Protein AF-0000000085047375 (afdb_homodimer)

Solvent-accessible surface area (backbone atoms only — not comparable to full-atom values): 14763 Å² total; per-residue (Å²): 126,84,72,74,78,62,70,45,76,42,79,66,61,86,76,53,34,66,52,54,22,49,24,37,63,49,34,70,60,94,61,69,46,85,41,49,70,58,40,38,45,45,63,71,39,40,71,38,37,36,37,30,21,56,79,94,37,66,40,28,41,31,33,24,42,52,40,61,59,49,43,30,41,46,78,40,79,39,39,20,56,94,57,52,97,67,56,54,67,59,50,44,52,51,52,50,49,65,70,42,37,52,38,22,23,40,32,38,71,50,56,86,89,45,62,74,52,45,55,77,72,66,31,38,80,40,82,45,32,32,31,35,76,50,79,92,126,84,72,75,78,65,70,46,74,42,77,65,60,87,75,53,34,66,51,54,22,50,24,37,63,48,35,70,59,96,64,69,46,87,42,47,68,60,39,39,45,46,61,70,39,40,70,38,39,34,36,30,20,56,78,93,37,67,40,28,41,32,34,24,42,51,40,60,57,49,43,28,41,46,77,42,78,40,39,20,55,95,57,51,96,67,56,53,69,60,50,44,53,50,52,49,49,64,71,43,37,52,37,22,22,41,31,37,71,50,56,86,90,45,61,75,52,45,55,76,73,66,31,40,81,42,82,45,31,32,30,35,77,50,78,94

Organism: Alkalihalophilus pseudofirmus (strain ATCC BAA-2126 / JCM 17055 / OF4) (NCBI:txid398511)

Foldseek 3Di:
DPPPQDKDKDKLDADALQLVLVQCVQQPDDDPSVCSVVSVVQRVQFPIWMFIDRVPHTFWIFTWHDPLAAEIEREDTTGGPVCPPVCPSLVNVVVVDVVSDDRYYYDYDDDPVCVPPVVVSPDDDDDPDDDDDDPD/DPPPQDKDKDKLDADALQLVLVQCVQQPDDDPSVCSVVSVVQRVQFPIWMFIDRVPHTFWIFTWHDPLAAEIEREDTTGGPVCPPVCPSLVNVVVVDVVSDDRYYYDYDDDPVCVVPVVVSPDDDDDPDDDDDDPD

Radius of gyration: 19.66 Å; Cα contacts (8 Å, |Δi|>4): 550; chains: 2; bounding box: 35×80×40 Å

Structure (mmCIF, N/CA/C/O backbone):
data_AF-0000000085047375-model_v1
#
loop_
_entity.id
_entity.type
_entity.pdbx_description
1 polymer 'GCN5-related N-acetyltransferase'
#
loop_
_atom_site.group_PDB
_atom_site.id
_atom_site.type_symbol
_atom_site.label_atom_id
_atom_site.label_alt_id
_atom_site.label_comp_id
_atom_site.label_asym_id
_atom_site.label_entity_id
_atom_site.label_seq_id
_atom_site.pdbx_PDB_ins_code
_atom_site.Cartn_x
_atom_site.Cartn_y
_atom_site.Cartn_z
_atom_site.occupancy
_atom_site.B_iso_or_equiv
_atom_site.auth_seq_id
_atom_site.auth_comp_id
_atom_site.auth_asym_id
_atom_site.auth_atom_id
_atom_site.pdbx_PDB_model_num
ATOM 1 N N . MET A 1 1 ? -9.062 -40.156 -15.75 1 40.78 1 MET A N 1
ATOM 2 C CA . MET A 1 1 ? -9.641 -39.5 -14.594 1 40.78 1 MET A CA 1
ATOM 3 C C . MET A 1 1 ? -8.992 -38.125 -14.375 1 40.78 1 MET A C 1
ATOM 5 O O . MET A 1 1 ? -7.781 -38.031 -14.164 1 40.78 1 MET A O 1
ATOM 9 N N . GLU A 1 2 ? -9.328 -37.062 -15.078 1 47.31 2 GLU A N 1
ATOM 10 C CA . GLU A 1 2 ? -8.656 -35.781 -15.062 1 47.31 2 GLU A CA 1
ATOM 11 C C . GLU A 1 2 ? -8.422 -35.281 -13.633 1 47.31 2 GLU A C 1
ATOM 13 O O . GLU A 1 2 ? -9.359 -35.156 -12.852 1 47.31 2 GLU A O 1
ATOM 18 N N . THR A 1 3 ? -7.414 -35.781 -12.938 1 49.25 3 THR A N 1
ATOM 19 C CA . THR A 1 3 ? -7.137 -35.562 -11.523 1 49.25 3 THR A CA 1
ATOM 20 C C . THR A 1 3 ? -7.371 -34.094 -11.148 1 49.25 3 THR A C 1
ATOM 22 O O . THR A 1 3 ? -6.766 -33.188 -11.742 1 49.25 3 THR A O 1
ATOM 25 N N . ILE A 1 4 ? -8.586 -33.75 -10.805 1 56.44 4 ILE A N 1
ATOM 26 C CA . ILE A 1 4 ? -8.922 -32.406 -10.336 1 56.44 4 ILE A CA 1
ATOM 27 C C . ILE A 1 4 ? -7.844 -31.906 -9.375 1 56.44 4 ILE A C 1
ATOM 29 O O . ILE A 1 4 ? -7.578 -32.531 -8.352 1 56.44 4 ILE A O 1
ATOM 33 N N . THR A 1 5 ? -6.801 -31.344 -9.906 1 69.56 5 THR A N 1
ATOM 34 C CA . THR A 1 5 ? -5.699 -30.875 -9.078 1 69.56 5 THR A CA 1
ATOM 35 C C . THR A 1 5 ? -6.219 -30.047 -7.898 1 69.56 5 THR A C 1
ATOM 37 O O . THR A 1 5 ? -7.098 -29.203 -8.062 1 69.56 5 THR A O 1
ATOM 40 N N . GLN A 1 6 ? -6.219 -30.688 -6.766 1 88.81 6 GLN A N 1
ATOM 41 C CA . GLN A 1 6 ? -6.66 -30.047 -5.531 1 88.81 6 GLN A CA 1
ATOM 42 C C . GLN A 1 6 ? -5.699 -28.938 -5.109 1 88.81 6 GLN A C 1
ATOM 44 O O . GLN A 1 6 ? -4.531 -29.203 -4.812 1 88.81 6 GLN A O 1
ATOM 49 N N . ILE A 1 7 ? -6.012 -27.766 -5.309 1 97.31 7 ILE A N 1
ATOM 50 C CA . ILE A 1 7 ? -5.207 -26.625 -4.891 1 97.31 7 ILE A CA 1
ATOM 51 C C . ILE A 1 7 ? -5.438 -26.344 -3.408 1 97.31 7 ILE A C 1
ATOM 53 O O . ILE A 1 7 ? -6.582 -26.312 -2.949 1 97.31 7 ILE A O 1
ATOM 57 N N . THR A 1 8 ? -4.375 -26.297 -2.641 1 98.25 8 THR A N 1
ATOM 58 C CA . THR A 1 8 ? -4.441 -25.891 -1.242 1 98.25 8 THR A CA 1
ATOM 59 C C . THR A 1 8 ? -3.895 -24.469 -1.065 1 98.25 8 THR A C 1
ATOM 61 O O . THR A 1 8 ? -2.928 -24.094 -1.728 1 98.25 8 THR A O 1
ATOM 64 N N . TYR A 1 9 ? -4.469 -23.75 -0.183 1 98.69 9 TYR A N 1
ATOM 65 C CA . TYR A 1 9 ? -4.047 -22.375 0.073 1 98.69 9 TYR A CA 1
ATOM 66 C C . TYR A 1 9 ? -3.426 -22.25 1.458 1 98.69 9 TYR A C 1
ATOM 68 O O . TYR A 1 9 ? -3.887 -22.875 2.414 1 98.69 9 TYR A O 1
ATOM 76 N N . LYS A 1 10 ? -2.385 -21.5 1.569 1 98.75 10 LYS A N 1
ATOM 77 C CA . LYS A 1 10 ? -1.729 -21.234 2.848 1 98.75 10 LYS A CA 1
ATOM 78 C C . LYS A 1 10 ? -1.629 -19.734 3.111 1 98.75 10 LYS A C 1
ATOM 80 O O . LYS A 1 10 ? -1.268 -18.953 2.221 1 98.75 10 LYS A O 1
ATOM 85 N N . VAL A 1 11 ? -1.947 -19.328 4.363 1 98.62 11 VAL A N 1
ATOM 86 C CA . VAL A 1 11 ? -1.939 -17.922 4.77 1 98.62 11 VAL A CA 1
ATOM 87 C C . VAL A 1 11 ? -0.714 -17.641 5.637 1 98.62 11 VAL A C 1
ATOM 89 O O . VAL A 1 11 ? -0.581 -18.203 6.73 1 98.62 11 VAL A O 1
ATOM 92 N N . ASN A 1 12 ? 0.156 -16.812 5.113 1 98.44 12 ASN A N 1
ATOM 93 C CA . ASN A 1 12 ? 1.326 -16.297 5.816 1 98.44 12 ASN A CA 1
ATOM 94 C C . ASN A 1 12 ? 2.289 -17.422 6.195 1 98.44 12 ASN A C 1
ATOM 96 O O . ASN A 1 12 ? 2.893 -17.391 7.27 1 98.44 12 ASN A O 1
ATOM 100 N N . GLU A 1 13 ? 2.295 -18.438 5.41 1 97.44 13 GLU A N 1
ATOM 101 C CA . GLU A 1 13 ? 3.389 -19.406 5.457 1 97.44 13 GLU A CA 1
ATOM 102 C C . GLU A 1 13 ? 4.516 -19 4.504 1 97.44 13 GLU A C 1
ATOM 104 O O . GLU A 1 13 ? 4.277 -18.766 3.318 1 97.44 13 GLU A O 1
ATOM 109 N N . THR A 1 14 ? 5.66 -18.922 5.074 1 97.25 14 THR A N 1
ATOM 110 C CA . THR A 1 14 ? 6.789 -18.438 4.285 1 97.25 14 THR A CA 1
ATOM 111 C C . THR A 1 14 ? 7.129 -19.422 3.172 1 97.25 14 THR A C 1
ATOM 113 O O . THR A 1 14 ? 6.816 -20.609 3.268 1 97.25 14 THR A O 1
ATOM 116 N N . IL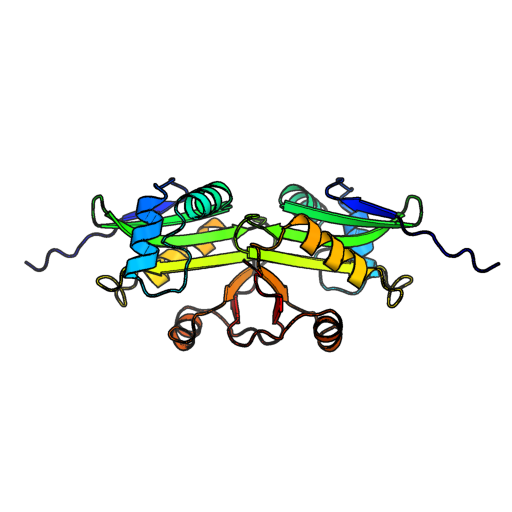E A 1 15 ? 7.641 -18.906 2.111 1 98.69 15 ILE A N 1
ATOM 117 C CA . ILE A 1 15 ? 8.18 -19.688 1.008 1 98.69 15 ILE A CA 1
ATOM 118 C C . ILE A 1 15 ? 9.609 -19.25 0.7 1 98.69 15 ILE A C 1
ATOM 120 O O . ILE A 1 15 ? 10.07 -18.234 1.222 1 98.69 15 ILE A O 1
ATOM 124 N N . LYS A 1 16 ? 10.25 -20.062 -0.113 1 98.62 16 LYS A N 1
ATOM 125 C CA . LYS A 1 16 ? 11.594 -19.688 -0.55 1 98.62 16 LYS A CA 1
ATOM 126 C C . LYS A 1 16 ? 11.547 -18.656 -1.664 1 98.62 16 LYS A C 1
ATOM 128 O O . LYS A 1 16 ? 10.609 -18.641 -2.469 1 98.62 16 LYS A O 1
ATOM 133 N N . ALA A 1 17 ? 12.594 -17.828 -1.656 1 98.88 17 ALA A N 1
ATOM 134 C CA . ALA A 1 17 ? 12.711 -16.859 -2.73 1 98.88 17 ALA A CA 1
ATOM 135 C C . ALA A 1 17 ? 12.625 -17.516 -4.098 1 98.88 17 ALA A C 1
ATOM 137 O O . ALA A 1 17 ? 12.039 -16.969 -5.031 1 98.88 17 ALA A O 1
ATOM 138 N N . GLU A 1 18 ? 13.156 -18.672 -4.211 1 98.88 18 GLU A N 1
ATOM 139 C CA . GLU A 1 18 ? 13.141 -19.406 -5.473 1 98.88 18 GLU A CA 1
ATOM 140 C C . GLU A 1 18 ? 11.719 -19.781 -5.883 1 98.88 18 GLU A C 1
ATOM 142 O O . GLU A 1 18 ? 11.398 -19.812 -7.074 1 98.88 18 GLU A O 1
ATOM 147 N N . GLU A 1 19 ? 10.93 -20.141 -4.945 1 98.88 19 GLU A N 1
ATOM 148 C CA . GLU A 1 19 ? 9.531 -20.469 -5.227 1 98.88 19 GLU A CA 1
ATOM 149 C C . GLU A 1 19 ? 8.773 -19.25 -5.734 1 98.88 19 GLU A C 1
ATOM 151 O O . GLU A 1 19 ? 8.023 -19.344 -6.711 1 98.88 19 GLU A O 1
ATOM 156 N N . LEU A 1 20 ? 8.969 -18.141 -5.039 1 98.88 20 LEU A N 1
ATOM 157 C CA . LEU A 1 20 ? 8.367 -16.906 -5.508 1 98.88 20 LEU A CA 1
ATOM 158 C C . LEU A 1 20 ? 8.867 -16.547 -6.906 1 98.88 20 LEU A C 1
ATOM 160 O O . LEU A 1 20 ? 8.07 -16.188 -7.777 1 98.88 20 LEU A O 1
ATOM 164 N N . SER A 1 21 ? 10.148 -16.688 -7.117 1 98.88 21 SER A N 1
ATOM 165 C CA . SER A 1 21 ? 10.766 -16.438 -8.414 1 98.88 21 SER A CA 1
ATOM 166 C C . SER A 1 21 ? 10.102 -17.25 -9.516 1 98.88 21 SER A C 1
ATOM 168 O O . SER A 1 21 ? 9.766 -16.719 -10.578 1 98.88 21 SER A O 1
ATOM 170 N N . ASN A 1 22 ? 9.914 -18.453 -9.258 1 98.81 22 ASN A N 1
ATOM 171 C CA . ASN A 1 22 ? 9.32 -19.359 -10.25 1 98.81 22 ASN A CA 1
ATOM 172 C C . ASN A 1 22 ? 7.895 -18.938 -10.594 1 98.81 22 ASN A C 1
ATOM 174 O O . ASN A 1 22 ? 7.5 -18.953 -11.758 1 98.81 22 ASN A O 1
ATOM 178 N N . VAL A 1 23 ? 7.102 -18.594 -9.594 1 98.75 23 VAL A N 1
ATOM 179 C CA . VAL A 1 23 ? 5.734 -18.156 -9.844 1 98.75 23 VAL A CA 1
ATOM 180 C C . VAL A 1 23 ? 5.75 -16.891 -10.703 1 98.75 23 VAL A C 1
ATOM 182 O O . VAL A 1 23 ? 4.996 -16.781 -11.672 1 98.75 23 VAL A O 1
ATOM 185 N N . PHE A 1 24 ? 6.613 -15.93 -10.312 1 98.44 24 PHE A N 1
ATOM 186 C CA . PHE A 1 24 ? 6.715 -14.703 -11.094 1 98.44 24 PHE A CA 1
ATOM 187 C C . PHE A 1 24 ? 7.109 -15.008 -12.531 1 98.44 24 PHE A C 1
ATOM 189 O O . PHE A 1 24 ? 6.465 -14.539 -13.477 1 98.44 24 PHE A O 1
ATOM 196 N N . LYS A 1 25 ? 8.055 -15.82 -12.727 1 98.19 25 LYS A N 1
ATOM 197 C CA . LYS A 1 25 ? 8.586 -16.172 -14.039 1 98.19 25 LYS A CA 1
ATOM 198 C C . LYS A 1 25 ? 7.516 -16.828 -14.898 1 98.19 25 LYS A C 1
ATOM 200 O O . LYS A 1 25 ? 7.387 -16.531 -16.094 1 98.19 25 LYS A O 1
ATOM 205 N N . THR A 1 26 ? 6.77 -17.688 -14.359 1 98.06 26 THR A N 1
ATOM 206 C CA . THR A 1 26 ? 5.848 -18.516 -15.125 1 98.06 26 THR A CA 1
ATOM 207 C C . THR A 1 26 ? 4.484 -17.828 -15.25 1 98.06 26 THR A C 1
ATOM 209 O O . THR A 1 26 ? 3.648 -18.25 -16.062 1 98.06 26 THR A O 1
ATOM 212 N N . SER A 1 27 ? 4.156 -16.797 -14.5 1 96.81 27 SER A N 1
ATOM 213 C CA . SER A 1 27 ? 2.857 -16.125 -14.5 1 96.81 27 SER A CA 1
ATOM 214 C C . SER A 1 27 ? 2.748 -15.133 -15.656 1 96.81 27 SER A C 1
ATOM 216 O O . SER A 1 27 ? 1.645 -14.805 -16.094 1 96.81 27 SER A O 1
ATOM 218 N N . GLY A 1 28 ? 3.924 -14.531 -15.992 1 92.12 28 GLY A N 1
ATOM 219 C CA . GLY A 1 28 ? 3.939 -13.555 -17.062 1 92.12 28 GLY A CA 1
ATOM 220 C C . GLY A 1 28 ? 3.943 -12.117 -16.562 1 92.12 28 GLY A C 1
ATOM 221 O O . GLY A 1 28 ? 3.992 -11.18 -17.359 1 92.12 28 GLY A O 1
ATOM 222 N N . ILE A 1 29 ? 3.92 -11.883 -15.281 1 93.31 29 ILE A N 1
ATOM 223 C CA . ILE A 1 29 ? 3.965 -10.516 -14.781 1 93.31 29 ILE A CA 1
ATOM 224 C C . ILE A 1 29 ? 5.41 -10.023 -14.75 1 93.31 29 ILE A C 1
ATOM 226 O O . ILE A 1 29 ? 6.344 -10.828 -14.695 1 93.31 29 ILE A O 1
ATOM 230 N N . LYS A 1 30 ? 5.559 -8.703 -14.867 1 93.5 30 LYS A N 1
ATOM 231 C CA . LYS A 1 30 ? 6.891 -8.117 -14.758 1 93.5 30 LYS A CA 1
ATOM 232 C C . LYS A 1 30 ? 7.312 -7.973 -13.305 1 93.5 30 LYS A C 1
ATOM 234 O O . LYS A 1 30 ? 6.797 -7.117 -12.578 1 93.5 30 LYS A O 1
ATOM 239 N N . ARG A 1 31 ? 8.25 -8.789 -12.883 1 96.94 31 ARG A N 1
ATOM 240 C CA . ARG A 1 31 ? 8.836 -8.789 -11.547 1 96.94 31 ARG A CA 1
ATOM 241 C C . ARG A 1 31 ? 10.312 -9.141 -11.602 1 96.94 31 ARG A C 1
ATOM 243 O O . ARG A 1 31 ? 10.797 -9.664 -12.602 1 96.94 31 ARG A O 1
ATOM 250 N N . PRO A 1 32 ? 11.008 -8.734 -10.602 1 97.38 32 PRO A N 1
ATOM 251 C CA . PRO A 1 32 ? 12.445 -9.039 -10.602 1 97.38 32 PRO A CA 1
ATOM 252 C C . PRO A 1 32 ? 12.742 -1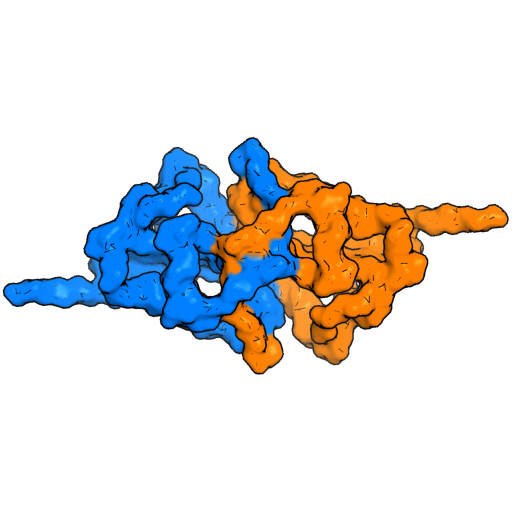0.484 -10.211 1 97.38 32 PRO A C 1
ATOM 254 O O . PRO A 1 32 ? 13.445 -10.734 -9.227 1 97.38 32 PRO A O 1
ATOM 257 N N . PHE A 1 33 ? 12.258 -11.43 -11.055 1 97.94 33 PHE A N 1
ATOM 258 C CA . PHE A 1 33 ? 12.32 -12.844 -10.68 1 97.94 33 PHE A CA 1
ATOM 259 C C . PHE A 1 33 ? 13.75 -13.352 -10.727 1 97.94 33 PHE A C 1
ATOM 261 O O . PHE A 1 33 ? 14.055 -14.406 -10.164 1 97.94 33 PHE A O 1
ATOM 268 N N . ASN A 1 34 ? 14.719 -12.609 -11.289 1 98.06 34 ASN A N 1
ATOM 269 C CA . ASN A 1 34 ? 16.109 -13.023 -11.328 1 98.06 34 ASN A CA 1
ATOM 270 C C . ASN A 1 34 ? 16.891 -12.516 -10.109 1 98.06 34 ASN A C 1
ATOM 272 O O . ASN A 1 34 ? 18.031 -12.922 -9.883 1 98.06 34 ASN A O 1
ATOM 276 N N . ASP A 1 35 ? 16.391 -11.609 -9.352 1 98.5 35 ASP A N 1
ATOM 277 C CA . ASP A 1 35 ? 17.031 -11.031 -8.172 1 98.5 35 ASP A CA 1
ATOM 278 C C . ASP A 1 35 ? 16.531 -11.703 -6.891 1 98.5 35 ASP A C 1
ATOM 280 O O . ASP A 1 35 ? 15.703 -11.141 -6.172 1 98.5 35 ASP A O 1
ATOM 284 N N . LEU A 1 36 ? 17.109 -12.859 -6.578 1 98.75 36 LEU A N 1
ATOM 285 C CA . LEU A 1 36 ? 16.625 -13.688 -5.473 1 98.75 36 LEU A CA 1
ATOM 286 C C . LEU A 1 36 ? 16.781 -12.953 -4.145 1 98.75 36 LEU A C 1
ATOM 288 O O . LEU A 1 36 ? 15.969 -13.125 -3.238 1 98.75 36 LEU A O 1
ATOM 292 N N . GLU A 1 37 ? 17.812 -12.18 -4.012 1 98.69 37 GLU A N 1
ATOM 293 C CA . GLU A 1 37 ? 18 -11.406 -2.787 1 98.69 37 GLU A CA 1
ATOM 294 C C . GLU A 1 37 ? 16.844 -10.43 -2.572 1 98.69 37 GLU A C 1
ATOM 296 O O . GLU A 1 37 ? 16.328 -10.305 -1.46 1 98.69 37 GLU A O 1
ATOM 301 N N . ARG A 1 38 ? 16.484 -9.727 -3.621 1 98.5 38 ARG A N 1
ATOM 302 C CA . ARG A 1 38 ? 15.375 -8.789 -3.541 1 98.5 38 ARG A CA 1
ATOM 303 C C . ARG A 1 38 ? 14.062 -9.516 -3.252 1 98.5 38 ARG A C 1
ATOM 305 O O . ARG A 1 38 ? 13.258 -9.047 -2.443 1 98.5 38 ARG A O 1
ATOM 312 N N . LEU A 1 39 ? 13.883 -10.68 -3.91 1 98.81 39 LEU A N 1
ATOM 313 C CA . LEU A 1 39 ? 12.68 -11.469 -3.674 1 98.81 39 LEU A CA 1
ATOM 314 C C . LEU A 1 39 ? 12.609 -11.93 -2.223 1 98.81 39 LEU A C 1
ATOM 316 O O . LEU A 1 39 ? 11.531 -11.969 -1.631 1 98.81 39 LEU A O 1
ATOM 320 N N . GLN A 1 40 ? 13.703 -12.289 -1.674 1 98.81 40 GLN A N 1
ATOM 321 C CA . GLN A 1 40 ? 13.742 -12.68 -0.269 1 98.81 40 GLN A CA 1
ATOM 322 C C . GLN A 1 40 ? 13.305 -11.531 0.634 1 98.81 40 GLN A C 1
ATOM 324 O O . GLN A 1 40 ? 12.523 -11.727 1.567 1 98.81 40 GLN A O 1
ATOM 329 N N . ARG A 1 41 ? 13.789 -10.305 0.375 1 98.69 41 ARG A N 1
ATOM 330 C CA . ARG A 1 41 ? 13.375 -9.133 1.135 1 98.69 41 ARG A CA 1
ATOM 331 C C . ARG A 1 41 ? 11.891 -8.859 0.959 1 98.69 41 ARG A C 1
ATOM 333 O O . ARG A 1 41 ? 11.211 -8.453 1.905 1 98.69 41 ARG A O 1
ATOM 340 N N . MET A 1 42 ? 11.422 -9.078 -0.283 1 98.69 42 MET A N 1
ATOM 341 C CA . MET A 1 42 ? 9.992 -8.898 -0.537 1 98.69 42 MET A CA 1
ATOM 342 C C . MET A 1 42 ? 9.164 -9.828 0.338 1 98.69 42 MET A C 1
ATOM 344 O O . MET A 1 42 ? 8.156 -9.414 0.909 1 98.69 42 MET A O 1
ATOM 348 N N . ILE A 1 43 ? 9.594 -11.078 0.394 1 98.81 43 ILE A N 1
ATOM 349 C CA . ILE A 1 43 ? 8.898 -12.062 1.221 1 98.81 43 ILE A CA 1
ATOM 350 C C . ILE A 1 43 ? 8.938 -11.625 2.684 1 98.81 43 ILE A C 1
ATOM 352 O O . ILE A 1 43 ? 7.91 -11.609 3.363 1 98.81 43 ILE A O 1
ATOM 356 N N . GLU A 1 44 ? 10.062 -11.203 3.172 1 98.44 44 GLU A N 1
ATOM 357 C CA . GLU A 1 44 ? 10.297 -10.898 4.578 1 98.44 44 GLU A CA 1
ATOM 358 C C . GLU A 1 44 ? 9.57 -9.625 5 1 98.44 44 GLU A C 1
ATOM 360 O O . GLU A 1 44 ? 9.203 -9.469 6.168 1 98.44 44 GLU A O 1
ATOM 365 N N . ASN A 1 45 ? 9.359 -8.719 4.098 1 98.06 45 ASN A N 1
ATOM 366 C CA . ASN A 1 45 ? 8.781 -7.418 4.43 1 98.06 45 ASN A CA 1
ATOM 367 C C . ASN A 1 45 ? 7.32 -7.324 3.992 1 98.06 45 ASN A C 1
ATOM 369 O O . ASN A 1 45 ? 6.766 -6.227 3.896 1 98.06 45 ASN A O 1
ATOM 373 N N . SER A 1 46 ? 6.738 -8.461 3.678 1 97.75 46 SER A N 1
ATOM 374 C CA . SER A 1 46 ? 5.309 -8.516 3.393 1 97.75 46 SER A CA 1
ATOM 375 C C . SER A 1 46 ? 4.496 -8.672 4.672 1 97.75 46 SER A C 1
ATOM 377 O O . SER A 1 46 ? 4.926 -9.344 5.609 1 97.75 46 SER A O 1
ATOM 379 N N . ASN A 1 47 ? 3.338 -7.977 4.719 1 98.31 47 ASN A N 1
ATOM 380 C CA . ASN A 1 47 ? 2.402 -8.195 5.816 1 98.31 47 ASN A CA 1
ATOM 381 C C . ASN A 1 47 ? 1.509 -9.406 5.555 1 98.31 47 ASN A C 1
ATOM 383 O O . ASN A 1 47 ? 1.092 -10.086 6.492 1 98.31 47 ASN A O 1
ATOM 387 N N . VAL A 1 48 ? 1.178 -9.609 4.332 1 98.75 48 VAL A N 1
ATOM 388 C CA . VAL A 1 48 ? 0.292 -10.688 3.904 1 98.75 48 VAL A CA 1
ATOM 389 C C . VAL A 1 48 ? 0.935 -11.461 2.754 1 98.75 48 VAL A C 1
ATOM 391 O O . VAL A 1 48 ? 1.37 -10.867 1.766 1 98.75 48 VAL A O 1
ATOM 394 N N . LEU A 1 49 ? 1.083 -12.719 2.904 1 98.88 49 LEU A N 1
ATOM 395 C CA . LEU A 1 49 ? 1.512 -13.648 1.866 1 98.88 49 LEU A CA 1
ATOM 396 C C . LEU A 1 49 ? 0.601 -14.875 1.821 1 98.88 49 LEU A C 1
ATOM 398 O O . LEU A 1 49 ? 0.65 -15.727 2.715 1 98.88 49 LEU A O 1
ATOM 402 N N . ILE A 1 50 ? -0.208 -14.891 0.81 1 98.94 50 ILE A N 1
ATOM 403 C CA . ILE A 1 50 ? -1.086 -16.031 0.604 1 98.94 50 ILE A CA 1
ATOM 404 C C . ILE A 1 50 ? -0.649 -16.812 -0.642 1 98.94 50 ILE A C 1
ATOM 406 O O . ILE A 1 50 ? -0.404 -16.203 -1.692 1 98.94 50 ILE A O 1
ATOM 410 N N . THR A 1 51 ? -0.507 -18.109 -0.468 1 98.94 51 THR A N 1
ATOM 411 C CA . THR A 1 51 ? 0.022 -18.922 -1.555 1 98.94 51 THR A CA 1
ATOM 412 C C . THR A 1 51 ? -0.94 -20.062 -1.896 1 98.94 51 THR A C 1
ATOM 414 O O . THR A 1 51 ? -1.671 -20.547 -1.029 1 98.94 51 THR A O 1
ATOM 417 N N . ALA A 1 52 ? -1.043 -20.391 -3.127 1 98.88 52 ALA A N 1
ATOM 418 C CA . ALA A 1 52 ? -1.755 -21.547 -3.654 1 98.88 52 ALA A CA 1
ATOM 419 C C . ALA A 1 52 ? -0.783 -22.656 -4.027 1 98.88 52 ALA A C 1
ATOM 421 O O . ALA A 1 52 ? 0.223 -22.422 -4.695 1 98.88 52 ALA A O 1
ATOM 422 N N . TRP A 1 53 ? -1.093 -23.859 -3.643 1 98.69 53 TRP A N 1
ATOM 423 C CA . TRP A 1 53 ? -0.183 -25 -3.797 1 98.69 53 TRP A CA 1
ATOM 424 C C . TRP A 1 53 ? -0.858 -26.141 -4.547 1 98.69 53 TRP A C 1
ATOM 426 O O . TRP A 1 53 ? -1.981 -26.531 -4.215 1 98.69 53 TRP A O 1
ATOM 436 N N . ASP A 1 54 ? -0.279 -26.609 -5.605 1 97.94 54 ASP A N 1
ATOM 437 C CA . ASP A 1 54 ? -0.546 -27.938 -6.168 1 97.94 54 ASP A CA 1
ATOM 438 C C . ASP A 1 54 ? 0.447 -28.969 -5.637 1 97.94 54 ASP A C 1
ATOM 440 O O . ASP A 1 54 ? 1.572 -29.062 -6.133 1 97.94 54 ASP A O 1
ATOM 444 N N . ASN A 1 55 ? -0.024 -29.688 -4.598 1 94.81 55 ASN A N 1
ATOM 445 C CA . ASN A 1 55 ? 0.878 -30.562 -3.859 1 94.81 55 ASN A CA 1
ATOM 446 C C . ASN A 1 55 ? 2.057 -29.797 -3.273 1 94.81 55 ASN A C 1
ATOM 448 O O . ASN A 1 55 ? 1.868 -28.906 -2.439 1 94.81 55 ASN A O 1
ATOM 452 N N . ASP A 1 56 ? 3.283 -30 -3.725 1 95.56 56 ASP A N 1
ATOM 453 C CA . ASP A 1 56 ? 4.449 -29.375 -3.1 1 95.56 56 ASP A CA 1
ATOM 454 C C . ASP A 1 56 ? 4.961 -28.203 -3.93 1 95.56 56 ASP A C 1
ATOM 456 O O . ASP A 1 56 ? 6.035 -27.672 -3.656 1 95.56 56 ASP A O 1
ATOM 460 N N . GLN A 1 57 ? 4.113 -27.828 -4.863 1 97.31 57 GLN A N 1
ATOM 461 C CA . GLN A 1 57 ? 4.539 -26.734 -5.738 1 97.31 57 GLN A CA 1
ATOM 462 C C . GLN A 1 57 ? 3.691 -25.484 -5.516 1 97.31 57 GLN A C 1
ATOM 464 O O . GLN A 1 57 ? 2.461 -25.562 -5.516 1 97.31 57 GLN A O 1
ATOM 469 N N . VAL A 1 58 ? 4.371 -24.375 -5.281 1 98.75 58 VAL A N 1
ATOM 470 C CA . VAL A 1 58 ? 3.65 -23.109 -5.258 1 98.75 58 VAL A CA 1
ATOM 471 C C . VAL A 1 58 ? 3.24 -22.719 -6.676 1 98.75 58 VAL A C 1
ATOM 473 O O . VAL A 1 58 ? 4.09 -22.594 -7.562 1 98.75 58 VAL A O 1
ATOM 476 N N . VAL A 1 59 ? 1.914 -22.516 -6.914 1 98.62 59 VAL A N 1
ATOM 477 C CA . VAL A 1 59 ? 1.46 -22.234 -8.273 1 98.62 59 VAL A CA 1
ATOM 478 C C . VAL A 1 59 ? 0.796 -20.859 -8.32 1 98.62 59 VAL A C 1
ATOM 480 O O . VAL A 1 59 ? 0.452 -20.359 -9.391 1 98.62 59 VAL A O 1
ATOM 483 N N . GLY A 1 60 ? 0.545 -20.203 -7.176 1 98.75 60 GLY A N 1
ATOM 484 C CA . GLY A 1 60 ? -0.043 -18.875 -7.094 1 98.75 60 GLY A CA 1
ATOM 485 C C . GLY A 1 60 ? 0.358 -18.125 -5.84 1 98.75 60 GLY A C 1
ATOM 486 O O . GLY A 1 60 ? 0.685 -18.734 -4.82 1 98.75 60 GLY A O 1
ATOM 487 N N . VAL A 1 61 ? 0.338 -16.844 -5.977 1 98.88 61 VAL A N 1
ATOM 488 C CA . VAL A 1 61 ? 0.717 -16.016 -4.836 1 98.88 61 VAL A CA 1
ATOM 489 C C . VAL A 1 61 ? -0.086 -14.719 -4.844 1 98.88 61 VAL A C 1
ATOM 491 O O . VAL A 1 61 ? -0.329 -14.141 -5.906 1 98.88 61 VAL A O 1
ATOM 494 N N . ALA A 1 62 ? -0.557 -14.32 -3.738 1 98.88 62 ALA A N 1
ATOM 495 C CA . ALA A 1 62 ? -0.973 -12.953 -3.426 1 98.88 62 ALA A CA 1
ATOM 496 C C . ALA A 1 62 ? -0.134 -12.367 -2.291 1 98.88 62 ALA A C 1
ATOM 498 O O . ALA A 1 62 ? -0.136 -12.898 -1.177 1 98.88 62 ALA A O 1
ATOM 499 N N . ARG A 1 63 ? 0.611 -11.367 -2.613 1 98.88 63 ARG A N 1
ATOM 500 C CA . ARG A 1 63 ? 1.451 -10.688 -1.634 1 98.88 63 ARG A CA 1
ATOM 501 C C . ARG A 1 63 ? 1.002 -9.242 -1.437 1 98.88 63 ARG A C 1
ATOM 503 O O . ARG A 1 63 ? 0.727 -8.539 -2.408 1 98.88 63 ARG A O 1
ATOM 510 N N . ALA A 1 64 ? 0.888 -8.797 -0.147 1 98.88 64 ALA A N 1
ATOM 511 C CA . ALA A 1 64 ? 0.385 -7.449 0.106 1 98.88 64 ALA A CA 1
ATOM 512 C C . ALA A 1 64 ? 1.093 -6.816 1.3 1 98.88 64 ALA A C 1
ATOM 514 O O . ALA A 1 64 ? 1.694 -7.516 2.117 1 98.88 64 ALA A O 1
ATOM 515 N N . ILE A 1 65 ? 1.127 -5.516 1.304 1 98.88 65 ILE A N 1
ATOM 516 C CA . ILE A 1 65 ? 1.487 -4.715 2.469 1 98.88 65 ILE A CA 1
ATOM 517 C C . ILE A 1 65 ? 0.251 -3.994 3.002 1 98.88 65 ILE A C 1
ATOM 519 O O . ILE A 1 65 ? -0.599 -3.549 2.227 1 98.88 65 ILE A O 1
ATOM 523 N N . THR A 1 66 ? 0.071 -3.988 4.316 1 98.88 66 THR A N 1
ATOM 524 C CA . THR A 1 66 ? -1.143 -3.453 4.922 1 98.88 66 THR A CA 1
ATOM 525 C C . THR A 1 66 ? -0.858 -2.916 6.32 1 98.88 66 THR A C 1
ATOM 527 O O . THR A 1 66 ? 0.129 -3.303 6.949 1 98.88 66 THR A O 1
ATOM 530 N N . ASP A 1 67 ? -1.662 -1.94 6.727 1 98.75 67 ASP A N 1
ATOM 531 C CA . ASP A 1 67 ? -1.647 -1.497 8.117 1 98.75 67 ASP A CA 1
ATOM 532 C C . ASP A 1 67 ? -2.732 -2.199 8.93 1 98.75 67 ASP A C 1
ATOM 534 O O . ASP A 1 67 ? -2.904 -1.922 10.117 1 98.75 67 ASP A O 1
ATOM 538 N N . TYR A 1 68 ? -3.523 -3.062 8.328 1 98.5 68 TYR A N 1
ATOM 539 C CA . TYR A 1 68 ? -4.57 -3.908 8.891 1 98.5 68 TYR A CA 1
ATOM 540 C C . TYR A 1 68 ? -5.723 -3.066 9.422 1 98.5 68 TYR A C 1
ATOM 542 O O . TYR A 1 68 ? -6.664 -3.596 10.023 1 98.5 68 TYR A O 1
ATOM 550 N N . CYS A 1 69 ? -5.715 -1.784 9.227 1 98.44 69 CYS A N 1
ATOM 551 C CA . CYS A 1 69 ? -6.758 -0.996 9.875 1 98.44 69 CYS A CA 1
ATOM 552 C C . CYS A 1 69 ? -7.254 0.111 8.945 1 98.44 69 CYS A C 1
ATOM 554 O O . CYS A 1 69 ? -8.195 0.827 9.281 1 98.44 69 CYS A O 1
ATOM 556 N N . TYR A 1 70 ? -6.664 0.23 7.805 1 98.44 70 TYR A N 1
ATOM 557 C CA . TYR A 1 70 ? -7.109 1.316 6.941 1 98.44 70 TYR A CA 1
ATOM 558 C C . TYR A 1 70 ? -6.914 0.96 5.473 1 98.44 70 TYR A C 1
ATOM 560 O O . TYR A 1 70 ? -7.844 1.079 4.668 1 98.44 70 TYR A O 1
ATOM 568 N N . CYS A 1 71 ? -5.73 0.527 5.074 1 98.62 71 CYS A N 1
ATOM 569 C CA . CYS A 1 71 ? -5.469 0.275 3.662 1 98.62 71 CYS A CA 1
ATOM 570 C C . CYS A 1 71 ? -4.566 -0.94 3.484 1 98.62 71 CYS A C 1
ATOM 572 O O . CYS A 1 71 ? -3.838 -1.318 4.402 1 98.62 71 CYS A O 1
ATOM 574 N N . CYS A 1 72 ? -4.645 -1.562 2.375 1 98.88 72 CYS A N 1
ATOM 575 C CA . CYS A 1 72 ? -3.836 -2.686 1.918 1 98.88 72 CYS A CA 1
ATOM 576 C C . CYS A 1 72 ? -3.496 -2.547 0.439 1 98.88 72 CYS A C 1
ATOM 578 O O . CYS A 1 72 ? -4.371 -2.268 -0.38 1 98.88 72 CYS A O 1
ATOM 580 N N . TYR A 1 73 ? -2.26 -2.59 0.141 1 98.94 73 TYR A N 1
ATOM 581 C CA . TYR A 1 73 ? -1.816 -2.621 -1.249 1 98.94 73 TYR A CA 1
ATOM 582 C C . TYR A 1 73 ? -1.433 -4.035 -1.667 1 98.94 73 TYR A C 1
ATOM 584 O O . TYR A 1 73 ? -0.469 -4.605 -1.146 1 98.94 73 TYR A O 1
ATOM 592 N N . LEU A 1 74 ? -2.238 -4.586 -2.537 1 98.88 74 LEU A N 1
ATOM 593 C CA . LEU A 1 74 ? -1.93 -5.883 -3.129 1 98.88 74 LEU A CA 1
ATOM 594 C C . LEU A 1 74 ? -0.836 -5.754 -4.184 1 98.88 74 LEU A C 1
ATOM 596 O O . LEU A 1 74 ? -1.127 -5.539 -5.363 1 98.88 74 LEU A O 1
ATOM 600 N N . SER A 1 75 ? 0.372 -5.973 -3.797 1 98.31 75 SER A N 1
ATOM 601 C CA . SER A 1 75 ? 1.551 -5.68 -4.605 1 98.31 75 SER A CA 1
ATOM 602 C C . SER A 1 75 ? 1.749 -6.727 -5.695 1 98.31 75 SER A C 1
ATOM 604 O O . SER A 1 75 ? 2.312 -6.43 -6.754 1 98.31 75 SER A O 1
ATOM 606 N N . ASP A 1 76 ? 1.368 -7.926 -5.418 1 98.06 76 ASP A N 1
ATOM 607 C CA . ASP A 1 76 ? 1.541 -9.023 -6.367 1 98.06 76 ASP A CA 1
ATOM 608 C C . ASP A 1 76 ? 0.319 -9.938 -6.383 1 98.06 76 ASP A C 1
ATOM 610 O O . ASP A 1 76 ? -0.155 -10.359 -5.324 1 98.06 76 ASP A O 1
ATOM 614 N N . LEU A 1 77 ? -0.154 -10.203 -7.496 1 98.38 77 LEU A N 1
ATOM 615 C CA . LEU A 1 77 ? -1.068 -11.305 -7.789 1 98.38 77 LEU A CA 1
ATOM 616 C C . LEU A 1 77 ? -0.604 -12.086 -9.016 1 98.38 77 LEU A C 1
ATOM 618 O O . LEU A 1 77 ? -0.608 -11.555 -10.133 1 98.38 77 LEU A O 1
ATOM 622 N N . ALA A 1 78 ? -0.147 -13.273 -8.766 1 97.94 78 ALA A N 1
ATOM 623 C CA . ALA A 1 78 ? 0.432 -14.062 -9.852 1 97.94 78 ALA A CA 1
ATOM 624 C C . ALA A 1 78 ? 0.011 -15.523 -9.742 1 97.94 78 ALA A C 1
ATOM 626 O O . ALA A 1 78 ? -0.044 -16.078 -8.648 1 97.94 78 ALA A O 1
ATOM 627 N N . VAL A 1 79 ? -0.367 -16.062 -10.828 1 98.12 79 VAL A N 1
ATOM 628 C CA . VAL A 1 79 ? -0.693 -17.469 -10.961 1 98.12 79 VAL A CA 1
ATOM 629 C C . VAL A 1 79 ? 0.053 -18.062 -12.156 1 98.12 79 VAL A C 1
ATOM 631 O O . VAL A 1 79 ? 0.057 -17.484 -13.242 1 98.12 79 VAL A O 1
ATOM 634 N N . ASN A 1 80 ? 0.736 -19.188 -11.906 1 98.19 80 ASN A N 1
ATOM 635 C CA . ASN A 1 80 ? 1.352 -19.938 -13.008 1 98.19 80 ASN A CA 1
ATOM 636 C C . ASN A 1 80 ? 0.414 -20.047 -14.203 1 98.19 80 ASN A C 1
ATOM 638 O O . ASN A 1 80 ? -0.765 -20.359 -14.047 1 98.19 80 ASN A O 1
ATOM 642 N N . LYS A 1 81 ? 0.921 -19.797 -15.398 1 97.44 81 LYS A N 1
ATOM 643 C CA . LYS A 1 81 ? 0.126 -19.734 -16.625 1 97.44 81 LYS A CA 1
ATOM 644 C C . LYS A 1 81 ? -0.672 -21.016 -16.828 1 97.44 81 LYS A C 1
ATOM 646 O O . LYS A 1 81 ? -1.813 -20.984 -17.281 1 97.44 81 LYS A O 1
ATOM 651 N N . ASN A 1 82 ? -0.113 -22.141 -16.5 1 96.94 82 ASN A N 1
ATOM 652 C CA . ASN A 1 82 ? -0.767 -23.422 -16.672 1 96.94 82 ASN A CA 1
ATOM 653 C C . ASN A 1 82 ? -1.942 -23.594 -15.711 1 96.94 82 ASN A C 1
ATOM 655 O O . ASN A 1 82 ? -2.754 -24.516 -15.875 1 96.94 82 ASN A O 1
ATOM 659 N N . TYR A 1 83 ? -2.068 -22.719 -14.75 1 97.06 83 TYR A N 1
ATOM 660 C CA . TYR A 1 83 ? -3.107 -22.828 -13.734 1 97.06 83 TYR A CA 1
ATOM 661 C C . TYR A 1 83 ? -4.059 -21.641 -13.797 1 97.06 83 TYR A C 1
ATOM 663 O O . TYR A 1 83 ? -4.934 -21.484 -12.938 1 97.06 83 TYR A O 1
ATOM 671 N N . GLN A 1 84 ? -3.891 -20.734 -14.719 1 95 84 GLN A N 1
ATOM 672 C CA . GLN A 1 84 ? -4.715 -19.531 -14.828 1 95 84 GLN A CA 1
ATOM 673 C C . GLN A 1 84 ? -6.098 -19.875 -15.383 1 95 84 GLN A C 1
ATOM 675 O O . GLN A 1 84 ? -6.316 -20.969 -15.914 1 95 84 GLN A O 1
ATOM 680 N N . SER A 1 85 ? -7.004 -18.953 -15.117 1 93.69 85 SER A N 1
ATOM 681 C CA . SER A 1 85 ? -8.391 -19.062 -15.57 1 93.69 85 SER A CA 1
ATOM 682 C C . SER A 1 85 ? -9.086 -20.266 -14.93 1 93.69 85 SER A C 1
ATOM 684 O O . SER A 1 85 ? -9.938 -20.891 -15.547 1 93.69 85 SER A O 1
ATOM 686 N N . LYS A 1 86 ? -8.641 -20.609 -13.75 1 95.44 86 LYS A N 1
ATOM 687 C CA . LYS A 1 86 ? -9.234 -21.719 -13 1 95.44 86 LYS A CA 1
ATOM 688 C C . LYS A 1 86 ? -9.773 -21.25 -11.648 1 95.44 86 LYS A C 1
ATOM 690 O O . LYS A 1 86 ? -10.07 -22.047 -10.773 1 95.44 86 LYS A O 1
ATOM 695 N N . GLY A 1 87 ? -9.805 -19.953 -11.422 1 96.38 87 GLY A N 1
ATOM 696 C CA . GLY A 1 87 ? -10.398 -19.391 -10.219 1 96.38 87 GLY A CA 1
ATOM 697 C C . GLY A 1 87 ? -9.398 -19.172 -9.102 1 96.38 87 GLY A C 1
ATOM 698 O O . GLY A 1 87 ? -9.75 -18.641 -8.039 1 96.38 87 GLY A O 1
ATOM 699 N N . ILE A 1 88 ? -8.148 -19.516 -9.289 1 97.88 88 ILE A N 1
ATOM 700 C CA . ILE A 1 88 ? -7.125 -19.422 -8.258 1 97.88 88 ILE A CA 1
ATOM 701 C C . ILE A 1 88 ? -6.898 -17.969 -7.867 1 97.88 88 ILE A C 1
ATOM 703 O O . ILE A 1 88 ? -6.855 -17.641 -6.68 1 97.88 88 ILE A O 1
ATOM 707 N N . GLY A 1 89 ? -6.75 -17.094 -8.859 1 97.81 89 GLY A N 1
ATOM 708 C CA . GLY A 1 89 ? -6.57 -15.68 -8.578 1 97.81 89 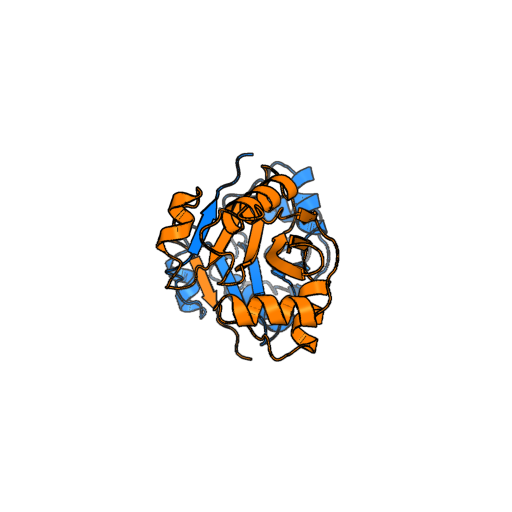GLY A CA 1
ATOM 709 C C . GLY A 1 89 ? -7.695 -15.086 -7.746 1 97.81 89 GLY A C 1
ATOM 710 O O . GLY A 1 89 ? -7.441 -14.367 -6.777 1 97.81 89 GLY A O 1
ATOM 711 N N . LYS A 1 90 ? -8.875 -15.406 -8.133 1 98.06 90 LYS A N 1
ATOM 712 C CA . LYS A 1 90 ? -10.047 -14.93 -7.41 1 98.06 90 LYS A CA 1
ATOM 713 C C . LYS A 1 90 ? -10.031 -15.406 -5.965 1 98.06 90 LYS A C 1
ATOM 715 O O . LYS A 1 90 ? -10.344 -14.648 -5.047 1 98.06 90 LYS A O 1
ATOM 720 N N . GLU A 1 91 ? -9.719 -16.641 -5.777 1 98.38 91 GLU A N 1
ATOM 721 C CA . GLU A 1 91 ? -9.664 -17.188 -4.43 1 98.38 91 GLU A CA 1
ATOM 722 C C . GLU A 1 91 ? -8.562 -16.531 -3.602 1 98.38 91 GLU A C 1
ATOM 724 O O . GLU A 1 91 ? -8.766 -16.219 -2.426 1 98.38 91 GLU A O 1
ATOM 729 N N . LEU A 1 92 ? -7.395 -16.297 -4.195 1 98.75 92 LEU A N 1
ATOM 730 C CA . LEU A 1 92 ? -6.309 -15.602 -3.518 1 98.75 92 LEU A CA 1
ATOM 731 C C . LEU A 1 92 ? -6.762 -14.234 -3.033 1 98.75 92 LEU A C 1
ATOM 733 O O . LEU A 1 92 ? -6.531 -13.867 -1.876 1 98.75 92 LEU A O 1
ATOM 737 N N . VAL A 1 93 ? -7.434 -13.469 -3.881 1 98.69 93 VAL A N 1
ATOM 738 C CA . VAL A 1 93 ? -7.914 -12.141 -3.539 1 98.69 93 VAL A CA 1
ATOM 739 C C . VAL A 1 93 ? -8.945 -12.234 -2.416 1 98.69 93 VAL A C 1
ATOM 741 O O . VAL A 1 93 ? -8.922 -11.438 -1.473 1 98.69 93 VAL A O 1
ATOM 744 N N . SER A 1 94 ? -9.836 -13.188 -2.531 1 98.62 94 SER A N 1
ATOM 745 C CA . SER A 1 94 ? -10.844 -13.398 -1.497 1 98.62 94 SER A CA 1
ATOM 746 C C . SER A 1 94 ? -10.195 -13.641 -0.137 1 98.62 94 SER A C 1
ATOM 748 O O . SER A 1 94 ? -10.633 -13.086 0.873 1 98.62 94 SER A O 1
ATOM 750 N N . LEU A 1 95 ? -9.195 -14.469 -0.101 1 98.81 95 LEU A N 1
ATOM 751 C CA . LEU A 1 95 ? -8.508 -14.797 1.143 1 98.81 95 LEU A CA 1
ATOM 752 C C . LEU A 1 95 ? -7.777 -13.57 1.692 1 98.81 95 LEU A C 1
ATOM 754 O O . LEU A 1 95 ? -7.711 -13.375 2.908 1 98.81 95 LEU A O 1
ATOM 758 N N . VAL A 1 96 ? -7.18 -12.719 0.802 1 98.88 96 VAL A N 1
ATOM 759 C CA . VAL A 1 96 ? -6.582 -11.461 1.248 1 98.88 96 VAL A CA 1
ATOM 760 C C . VAL A 1 96 ? -7.641 -10.602 1.941 1 98.88 96 VAL A C 1
ATOM 762 O O . VAL A 1 96 ? -7.422 -10.125 3.055 1 98.88 96 VAL A O 1
ATOM 765 N N . GLN A 1 97 ? -8.789 -10.438 1.314 1 98.56 97 GLN A N 1
ATOM 766 C CA . GLN A 1 97 ? -9.852 -9.617 1.874 1 98.56 97 GLN A CA 1
ATOM 767 C C . GLN A 1 97 ? -10.281 -10.133 3.244 1 98.56 97 GLN A C 1
ATOM 769 O O . GLN A 1 97 ? -10.484 -9.352 4.172 1 98.56 97 GLN A O 1
ATOM 774 N N . GLU A 1 98 ? -10.445 -11.43 3.277 1 98.44 98 GLU A N 1
ATOM 775 C CA . GLU A 1 98 ? -10.812 -12.047 4.551 1 98.44 98 GLU A CA 1
ATOM 776 C C . GLU A 1 98 ? -9.766 -11.766 5.621 1 98.44 98 GLU A C 1
ATOM 778 O O . GLU A 1 98 ? -10.102 -11.516 6.781 1 98.44 98 GLU A O 1
ATOM 783 N N . HIS A 1 99 ? -8.547 -11.789 5.238 1 98.62 99 HIS A N 1
ATOM 784 C CA . HIS A 1 99 ? -7.43 -11.664 6.168 1 98.62 99 HIS A CA 1
ATOM 785 C C . HIS A 1 99 ? -7.285 -10.227 6.66 1 98.62 99 HIS A C 1
ATOM 787 O O . HIS A 1 99 ? -6.945 -10 7.824 1 98.62 99 HIS A O 1
ATOM 793 N N . ILE A 1 100 ? -7.523 -9.242 5.836 1 98.31 100 ILE A N 1
ATOM 794 C CA . ILE A 1 100 ? -7.246 -7.855 6.211 1 98.31 100 ILE A CA 1
ATOM 795 C C . ILE A 1 100 ? -8.477 -7.25 6.879 1 98.31 100 ILE A C 1
ATOM 797 O O . ILE A 1 100 ? -8.367 -6.27 7.625 1 98.31 100 ILE A O 1
ATOM 801 N N . GLY A 1 101 ? -9.664 -7.766 6.551 1 97.75 101 GLY A N 1
ATOM 802 C CA . GLY A 1 101 ? -10.859 -7.352 7.258 1 97.75 101 GLY A CA 1
ATOM 803 C C . GLY A 1 101 ? -11.586 -6.203 6.582 1 97.75 101 GLY A C 1
ATOM 804 O O . GLY A 1 101 ? -11.109 -5.664 5.582 1 97.75 101 GLY A O 1
ATOM 805 N N . GLU A 1 102 ? -12.633 -5.738 7.145 1 97.38 102 GLU A N 1
ATOM 806 C CA . GLU A 1 102 ? -13.602 -4.844 6.52 1 97.38 102 GLU A CA 1
ATOM 807 C C . GLU A 1 102 ? -13.18 -3.383 6.672 1 97.38 102 GLU A C 1
ATOM 809 O O . GLU A 1 102 ? -13.695 -2.508 5.973 1 97.38 102 GLU A O 1
ATOM 814 N N . GLU A 1 103 ? -12.25 -3.104 7.566 1 97.5 103 GLU A N 1
ATOM 815 C CA . GLU A 1 103 ? -11.82 -1.729 7.809 1 97.5 103 GLU A CA 1
ATOM 816 C C . GLU A 1 103 ? -10.734 -1.308 6.82 1 97.5 103 GLU A C 1
ATOM 818 O O . GLU A 1 103 ? -10.25 -0.176 6.871 1 97.5 103 GLU A O 1
ATOM 823 N N . VAL A 1 104 ? -10.414 -2.217 5.957 1 98.62 104 VAL A N 1
ATOM 824 C CA . VAL A 1 104 ? -9.227 -2.004 5.133 1 98.62 104 VAL A CA 1
ATOM 825 C C . VAL A 1 104 ? -9.625 -1.932 3.662 1 98.62 104 VAL A C 1
ATOM 827 O O . VAL A 1 104 ? -10.305 -2.83 3.15 1 98.62 104 VAL A O 1
ATOM 830 N N . ALA A 1 105 ? -9.305 -0.803 3.01 1 98.56 105 ALA A N 1
ATOM 831 C CA . ALA A 1 105 ? -9.422 -0.736 1.556 1 98.56 105 ALA A CA 1
ATOM 832 C C . ALA A 1 105 ? -8.336 -1.562 0.877 1 98.56 105 ALA A C 1
ATOM 834 O O . ALA A 1 105 ? -7.191 -1.586 1.335 1 98.56 105 ALA A O 1
ATOM 835 N N . LEU A 1 106 ? -8.703 -2.289 -0.139 1 98.88 106 LEU A N 1
ATOM 836 C CA . LEU A 1 106 ? -7.766 -3.084 -0.924 1 98.88 106 LEU A CA 1
ATOM 837 C C . LEU A 1 106 ? -7.52 -2.447 -2.287 1 98.88 106 LEU A C 1
ATOM 839 O O . LEU A 1 106 ? -8.469 -2.191 -3.037 1 98.88 106 LEU A O 1
ATOM 843 N N . LEU A 1 107 ? -6.273 -2.115 -2.623 1 98.69 107 LEU A N 1
ATOM 844 C CA . LEU A 1 107 ? -6.004 -1.509 -3.922 1 98.69 107 LEU A CA 1
ATOM 845 C C . LEU A 1 107 ? -4.824 -2.193 -4.605 1 98.69 107 LEU A C 1
ATOM 847 O O . LEU A 1 107 ? -4.031 -2.871 -3.951 1 98.69 107 LEU A O 1
ATOM 851 N N . LEU A 1 108 ? -4.738 -2.123 -5.887 1 98.69 108 LEU A N 1
ATOM 852 C CA . LEU A 1 108 ? -3.648 -2.684 -6.68 1 98.69 108 LEU A CA 1
ATOM 853 C C . LEU A 1 108 ? -3.486 -1.928 -7.992 1 98.69 108 LEU A C 1
ATOM 855 O O . LEU A 1 108 ? -4.344 -1.118 -8.359 1 98.69 108 LEU A O 1
ATOM 859 N N . LEU A 1 109 ? -2.322 -2.105 -8.648 1 98.12 109 LEU A N 1
ATOM 860 C CA . LEU A 1 109 ? -2.086 -1.697 -10.023 1 98.12 109 LEU A CA 1
ATOM 861 C C . LEU A 1 109 ? -2.08 -2.904 -10.961 1 98.12 109 LEU A C 1
ATOM 863 O O . LEU A 1 109 ? -1.335 -3.861 -10.734 1 98.12 109 LEU A O 1
ATOM 867 N N . SER A 1 110 ? -2.855 -2.826 -11.914 1 96.56 110 SER A N 1
ATOM 868 C CA . SER A 1 110 ? -3.029 -3.943 -12.836 1 96.56 110 SER A CA 1
ATOM 869 C C . SER A 1 110 ? -1.977 -3.918 -13.938 1 96.56 110 SER A C 1
ATOM 871 O O . SER A 1 110 ? -1.551 -2.846 -14.375 1 96.56 110 SER A O 1
ATOM 873 N N . SER A 1 111 ? -1.538 -5.121 -14.344 1 90.56 111 SER A N 1
ATOM 874 C CA . SER A 1 111 ? -0.841 -5.207 -15.617 1 90.56 111 SER A CA 1
ATOM 875 C C . SER A 1 111 ? -1.784 -4.922 -16.781 1 90.56 111 SER A C 1
ATOM 877 O O . SER A 1 111 ? -2.998 -5.094 -16.656 1 90.56 111 SER A O 1
ATOM 879 N N . PRO A 1 112 ? -1.277 -4.426 -17.938 1 85.75 112 PRO A N 1
ATOM 880 C CA . PRO A 1 112 ? -2.125 -4.082 -19.078 1 85.75 112 PRO A CA 1
ATOM 881 C C . PRO A 1 112 ? -3.014 -5.242 -19.531 1 85.75 112 PRO A C 1
ATOM 883 O O . PRO A 1 112 ? -4.156 -5.023 -19.938 1 85.75 112 PRO A O 1
ATOM 886 N N . ILE A 1 113 ? -2.527 -6.434 -19.391 1 83.38 113 ILE A N 1
ATOM 887 C CA . ILE A 1 113 ? -3.246 -7.594 -19.906 1 83.38 113 ILE A CA 1
ATOM 888 C C . ILE A 1 113 ? -4.348 -8 -18.938 1 83.38 113 ILE A C 1
ATOM 890 O O . ILE A 1 113 ? -5.246 -8.766 -19.281 1 83.38 113 ILE A O 1
ATOM 894 N N . ALA A 1 114 ? -4.281 -7.516 -17.719 1 89 114 ALA A N 1
ATOM 895 C CA . ALA A 1 114 ? -5.223 -7.945 -16.672 1 89 114 ALA A CA 1
ATOM 896 C C . ALA A 1 114 ? -6.258 -6.863 -16.391 1 89 114 ALA A C 1
ATOM 898 O O . ALA A 1 114 ? -7.055 -6.984 -15.461 1 89 114 ALA A O 1
ATOM 899 N N . MET A 1 115 ? -6.355 -5.82 -17.141 1 92.88 115 MET A N 1
ATOM 900 C CA . MET A 1 115 ? -7.188 -4.645 -16.891 1 92.88 115 MET A CA 1
ATOM 901 C C . MET A 1 115 ? -8.664 -5.023 -16.844 1 92.88 115 MET A C 1
ATOM 903 O O . MET A 1 115 ? -9.43 -4.422 -16.078 1 92.88 115 MET A O 1
ATOM 907 N N . GLU A 1 116 ? -9.078 -6.035 -17.516 1 93.56 116 GLU A N 1
ATOM 908 C CA . GLU A 1 116 ? -10.484 -6.41 -17.562 1 93.56 116 GLU A CA 1
ATOM 909 C C . GLU A 1 116 ? -10.828 -7.449 -16.5 1 93.56 116 GLU A C 1
ATOM 911 O O . GLU A 1 116 ? -11.992 -7.785 -16.312 1 93.56 116 GLU A O 1
ATOM 916 N N . TYR A 1 117 ? -9.859 -7.918 -15.914 1 94.75 117 TYR A N 1
ATOM 917 C CA . TYR A 1 117 ? -10.023 -8.992 -14.945 1 94.75 117 TYR A CA 1
ATOM 918 C C . TYR A 1 117 ? -10.594 -8.461 -13.633 1 94.75 117 TYR A C 1
ATOM 920 O O . TYR A 1 117 ? -11.539 -9.039 -13.078 1 94.75 117 TYR A O 1
ATOM 928 N N . TYR A 1 118 ? -10.133 -7.391 -13.094 1 97.31 118 TYR A N 1
ATOM 929 C CA . TYR A 1 118 ? -10.352 -6.949 -11.727 1 97.31 118 TYR A CA 1
ATOM 930 C C . TYR A 1 118 ? -11.789 -6.469 -11.531 1 97.31 118 TYR A C 1
ATOM 932 O O . TYR A 1 118 ? -12.406 -6.746 -10.5 1 97.31 118 TYR A O 1
ATOM 940 N N . PRO A 1 119 ? -12.359 -5.801 -12.578 1 96.81 119 PRO A N 1
ATOM 941 C CA . PRO A 1 119 ? -13.781 -5.473 -12.414 1 96.81 119 PRO A CA 1
ATOM 942 C C . PRO A 1 119 ? -14.656 -6.711 -12.242 1 96.81 119 PRO A C 1
ATOM 944 O O . PRO A 1 119 ? -15.648 -6.672 -11.508 1 96.81 119 PRO A O 1
ATOM 947 N N . LYS A 1 120 ? -14.273 -7.805 -12.758 1 95.69 120 LYS A N 1
ATOM 948 C CA . LYS A 1 120 ? -15.055 -9.039 -12.711 1 95.69 120 LYS A CA 1
ATOM 949 C C . LYS A 1 120 ? -15.047 -9.641 -11.305 1 95.69 120 LYS A C 1
ATOM 951 O O . LYS A 1 120 ? -15.93 -10.43 -10.961 1 95.69 120 LYS A O 1
ATOM 956 N N . ILE A 1 121 ? -14.07 -9.273 -10.609 1 96 121 ILE A N 1
ATOM 957 C CA . ILE A 1 121 ? -13.984 -9.883 -9.289 1 96 121 ILE A CA 1
ATOM 958 C C . ILE A 1 121 ? -14.211 -8.82 -8.211 1 96 121 ILE A C 1
ATOM 960 O O . ILE A 1 121 ? -13.719 -8.961 -7.086 1 96 121 ILE A O 1
ATOM 964 N N . GLY A 1 122 ? -14.773 -7.695 -8.508 1 96.75 122 GLY A N 1
ATOM 965 C CA . GLY A 1 122 ? -15.336 -6.812 -7.5 1 96.75 122 GLY A CA 1
ATOM 966 C C . GLY A 1 122 ? -14.531 -5.535 -7.312 1 96.75 122 GLY A C 1
ATOM 967 O O . GLY A 1 122 ? -14.867 -4.707 -6.461 1 96.75 122 GLY A O 1
ATOM 968 N N . PHE A 1 123 ? -13.477 -5.355 -8.117 1 98.44 123 PHE A N 1
ATOM 969 C CA . PHE A 1 123 ? -12.703 -4.129 -8.008 1 98.44 123 PHE A CA 1
ATOM 970 C C . PHE A 1 123 ? -13.32 -3.018 -8.844 1 98.44 123 PHE A C 1
ATOM 972 O O . PHE A 1 123 ? -13.945 -3.283 -9.867 1 98.44 123 PHE A O 1
ATOM 979 N N . GLU A 1 124 ? -13.062 -1.838 -8.375 1 98.06 124 GLU A N 1
ATOM 980 C CA . GLU A 1 124 ? -13.43 -0.638 -9.117 1 98.06 124 GLU A CA 1
ATOM 981 C C . GLU A 1 124 ? -12.188 0.104 -9.609 1 98.06 124 GLU A C 1
ATOM 983 O O . GLU A 1 124 ? -11.195 0.205 -8.891 1 98.06 124 GLU A O 1
ATOM 988 N N . LYS A 1 125 ? -12.336 0.648 -10.797 1 97.44 125 LYS A N 1
ATOM 989 C CA . LYS A 1 125 ? -11.219 1.406 -11.352 1 97.44 125 LYS A CA 1
ATOM 990 C C . LYS A 1 125 ? -10.977 2.689 -10.562 1 97.44 125 LYS A C 1
ATOM 992 O O . LYS A 1 125 ? -11.922 3.391 -10.203 1 97.44 125 LYS A O 1
ATOM 997 N N . ILE A 1 126 ? -9.727 2.938 -10.266 1 97.38 126 ILE A N 1
ATOM 998 C CA . ILE A 1 126 ? -9.297 4.152 -9.578 1 97.38 126 ILE A CA 1
ATOM 999 C C . ILE A 1 126 ? -9.047 5.262 -10.602 1 97.38 126 ILE A C 1
ATOM 1001 O O . ILE A 1 126 ? -8.43 5.027 -11.641 1 97.38 126 ILE A O 1
ATOM 1005 N N . LYS A 1 127 ? -9.492 6.488 -10.32 1 96.38 127 LYS A N 1
ATOM 1006 C CA . LYS A 1 127 ? -9.297 7.609 -11.234 1 96.38 127 LYS A CA 1
ATOM 1007 C C . LYS A 1 127 ? -8.383 8.672 -10.617 1 96.38 127 LYS A C 1
ATOM 1009 O O . LYS A 1 127 ? -7.992 9.625 -11.289 1 96.38 127 LYS A O 1
ATOM 1014 N N . ASN A 1 128 ? -8.094 8.477 -9.375 1 97.81 128 ASN A N 1
ATOM 1015 C CA . ASN A 1 128 ? -7.363 9.508 -8.648 1 97.81 128 ASN A CA 1
ATOM 1016 C C . ASN A 1 128 ? -6.02 8.992 -8.141 1 97.81 128 ASN A 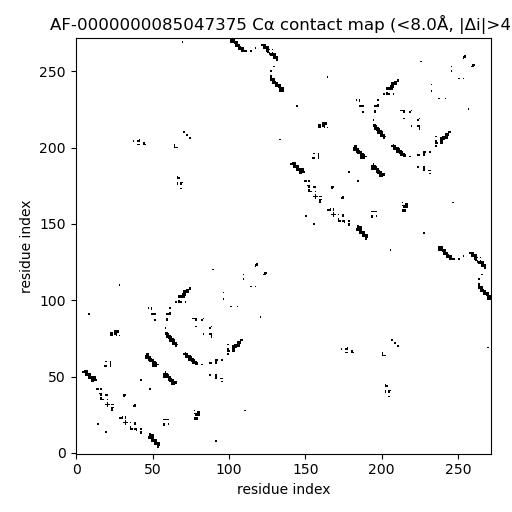C 1
ATOM 1018 O O . ASN A 1 128 ? -5.539 9.438 -7.094 1 97.81 128 ASN A O 1
ATOM 1022 N N . GLY A 1 129 ? -5.41 8.016 -8.75 1 98.25 129 GLY A N 1
ATOM 1023 C CA . GLY A 1 129 ? -4.133 7.449 -8.352 1 98.25 129 GLY A CA 1
ATOM 1024 C C . GLY A 1 129 ? -2.945 8.133 -9.008 1 98.25 129 GLY A C 1
ATOM 1025 O O . GLY A 1 129 ? -3.025 8.555 -10.156 1 98.25 129 GLY A O 1
ATOM 1026 N N . PHE A 1 130 ? -1.869 8.289 -8.297 1 98.75 130 PHE A N 1
ATOM 1027 C CA . PHE A 1 130 ? -0.614 8.852 -8.781 1 98.75 130 PHE A CA 1
ATOM 1028 C C . PHE A 1 130 ? 0.571 8.023 -8.297 1 98.75 130 PHE A C 1
ATOM 1030 O O . PHE A 1 130 ? 0.489 7.359 -7.262 1 98.75 130 PHE A O 1
ATOM 1037 N N . LYS A 1 131 ? 1.653 8.055 -9.023 1 98.62 131 LYS A N 1
ATOM 1038 C CA . LYS A 1 131 ? 2.811 7.273 -8.602 1 98.62 131 LYS A CA 1
ATOM 1039 C C . LYS A 1 131 ? 4.113 7.922 -9.062 1 98.62 131 LYS A C 1
ATOM 1041 O O . LYS A 1 131 ? 4.113 8.727 -10 1 98.62 131 LYS A O 1
ATOM 1046 N N . ILE A 1 132 ? 5.156 7.738 -8.398 1 98.56 132 ILE A N 1
ATOM 1047 C CA . ILE A 1 132 ? 6.547 7.887 -8.812 1 98.56 132 ILE A CA 1
ATOM 1048 C C . ILE A 1 132 ? 7.18 6.508 -9 1 98.56 132 ILE A C 1
ATOM 1050 O O . ILE A 1 132 ? 7.215 5.703 -8.07 1 98.56 132 ILE A O 1
ATOM 1054 N N . SER A 1 133 ? 7.625 6.23 -10.156 1 97.5 133 SER A N 1
ATOM 1055 C CA . SER A 1 133 ? 8.141 4.91 -10.492 1 97.5 133 SER A CA 1
ATOM 1056 C C . SER A 1 133 ? 9.5 4.66 -9.852 1 97.5 133 SER A C 1
ATOM 1058 O O . SER A 1 133 ? 10.188 5.602 -9.461 1 97.5 133 SER A O 1
ATOM 1060 N N . ARG A 1 134 ? 9.828 3.365 -9.688 1 95.56 134 ARG A N 1
ATOM 1061 C CA . ARG A 1 134 ? 11.141 2.939 -9.211 1 95.56 134 ARG A CA 1
ATOM 1062 C C . ARG A 1 134 ? 12.25 3.422 -10.141 1 95.56 134 ARG A C 1
ATOM 1064 O O . ARG A 1 134 ? 12.047 3.525 -11.352 1 95.56 134 ARG A O 1
ATOM 1071 N N . LYS A 1 135 ? 13.43 3.674 -9.539 1 92.31 135 LYS A N 1
ATOM 1072 C CA . LYS A 1 135 ? 14.602 4.043 -10.336 1 92.31 135 LYS A CA 1
ATOM 1073 C C . LYS A 1 135 ? 15.523 2.848 -10.547 1 92.31 135 LYS A C 1
ATOM 1075 O O . LYS A 1 135 ? 16.422 2.891 -11.398 1 92.31 135 LYS A O 1
ATOM 1080 N N . LYS A 1 136 ? 15.453 1.866 -9.711 1 86 136 LYS A N 1
ATOM 1081 C CA . LYS A 1 136 ? 16.234 0.629 -9.797 1 86 136 LYS A CA 1
ATOM 1082 C C . LYS A 1 136 ? 15.32 -0.593 -9.664 1 86 136 LYS A C 1
ATOM 1084 O O . LYS A 1 136 ? 14.297 -0.54 -8.984 1 86 136 LYS A O 1
ATOM 1089 N N . MET B 1 1 ? 8.32 41.531 12.281 1 41.59 1 MET B N 1
ATOM 1090 C CA . MET B 1 1 ? 9.281 40.531 11.852 1 41.59 1 MET B CA 1
ATOM 1091 C C . MET B 1 1 ? 8.594 39.188 11.609 1 41.59 1 MET B C 1
ATOM 1093 O O . MET B 1 1 ? 8.023 38.625 12.523 1 41.59 1 MET B O 1
ATOM 1097 N N . GLU B 1 2 ? 7.93 38.906 10.508 1 47.59 2 GLU B N 1
ATOM 1098 C CA . GLU B 1 2 ? 7.09 37.719 10.258 1 47.59 2 GLU B CA 1
ATOM 1099 C C . GLU B 1 2 ? 7.82 36.438 10.602 1 47.59 2 GLU B C 1
ATOM 1101 O O . GLU B 1 2 ? 8.906 36.188 10.07 1 47.59 2 GLU B O 1
ATOM 1106 N N . THR B 1 3 ? 7.922 36.062 11.859 1 49.66 3 THR B N 1
ATOM 1107 C CA . THR B 1 3 ? 8.711 34.969 12.383 1 49.66 3 THR B CA 1
ATOM 1108 C C . THR B 1 3 ? 8.617 33.75 11.469 1 49.66 3 THR B C 1
ATOM 1110 O O . THR B 1 3 ? 7.527 33.25 11.203 1 49.66 3 THR B O 1
ATOM 1113 N N . ILE B 1 4 ? 9.469 33.656 10.477 1 56.66 4 ILE B N 1
ATOM 1114 C CA . ILE B 1 4 ? 9.555 32.531 9.578 1 56.66 4 ILE B CA 1
ATOM 1115 C C . ILE B 1 4 ? 9.445 31.219 10.383 1 56.66 4 ILE B C 1
ATOM 1117 O O . ILE B 1 4 ? 10.25 30.969 11.281 1 56.66 4 ILE B O 1
ATOM 1121 N N . THR B 1 5 ? 8.242 30.797 10.648 1 69.56 5 THR B N 1
ATOM 1122 C CA . THR B 1 5 ? 8.031 29.594 11.445 1 69.56 5 THR B CA 1
ATOM 1123 C C . THR B 1 5 ? 8.922 28.453 10.961 1 69.56 5 THR B C 1
ATOM 1125 O O . THR B 1 5 ? 9.039 28.219 9.75 1 69.56 5 THR B O 1
ATOM 1128 N N . GLN B 1 6 ? 9.961 28.219 11.711 1 88.94 6 GLN B N 1
ATOM 1129 C CA . GLN B 1 6 ? 10.906 27.156 11.398 1 88.94 6 GLN B CA 1
ATOM 1130 C C . GLN B 1 6 ? 10.258 25.781 11.562 1 88.94 6 GLN B C 1
ATOM 1132 O O . GLN B 1 6 ? 9.852 25.406 12.672 1 88.94 6 GLN B O 1
ATOM 1137 N N . ILE B 1 7 ? 9.914 25.156 10.562 1 97.31 7 ILE B N 1
ATOM 1138 C CA . ILE B 1 7 ? 9.336 23.812 10.578 1 97.31 7 ILE B CA 1
ATOM 1139 C C . ILE B 1 7 ? 10.453 22.781 10.711 1 97.31 7 ILE B C 1
ATOM 1141 O O . ILE B 1 7 ? 11.461 22.859 10 1 97.31 7 ILE B O 1
ATOM 1145 N N . THR B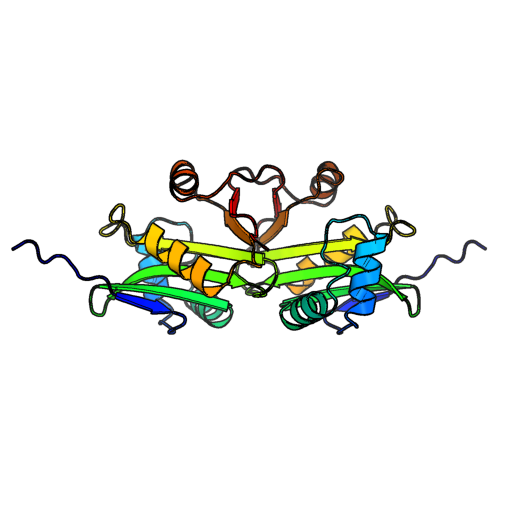 1 8 ? 10.352 21.922 11.711 1 98.25 8 THR B N 1
ATOM 1146 C CA . THR B 1 8 ? 11.258 20.797 11.859 1 98.25 8 THR B CA 1
ATOM 1147 C C . THR B 1 8 ? 10.586 19.5 11.445 1 98.25 8 THR B C 1
ATOM 1149 O O . THR B 1 8 ? 9.398 19.297 11.719 1 98.25 8 THR B O 1
ATOM 1152 N N . TYR B 1 9 ? 11.336 18.641 10.844 1 98.69 9 TYR B N 1
ATOM 1153 C CA . TYR B 1 9 ? 10.805 17.359 10.391 1 98.69 9 TYR B CA 1
ATOM 1154 C C . TYR B 1 9 ? 11.383 16.203 11.195 1 98.69 9 TYR B C 1
ATOM 1156 O O . TYR B 1 9 ? 12.57 16.219 11.547 1 98.69 9 TYR B O 1
ATOM 1164 N N . LYS B 1 10 ? 10.57 15.25 11.523 1 98.75 10 LYS B N 1
ATOM 1165 C CA . LYS B 1 10 ? 11.016 14.055 12.234 1 98.75 10 LYS B CA 1
ATOM 1166 C C . LYS B 1 10 ? 10.641 12.789 11.477 1 98.75 10 LYS B C 1
ATOM 1168 O O . LYS B 1 10 ? 9.516 12.672 10.977 1 98.75 10 LYS B O 1
ATOM 1173 N N . VAL B 1 11 ? 11.602 11.836 11.398 1 98.62 11 VAL B N 1
ATOM 1174 C CA . VAL B 1 11 ? 11.414 10.586 10.672 1 98.62 11 VAL B CA 1
ATOM 1175 C C . VAL B 1 11 ? 11.211 9.445 11.664 1 98.62 11 VAL B C 1
ATOM 1177 O O . VAL B 1 11 ? 12.109 9.125 12.445 1 98.62 11 VAL B O 1
ATOM 1180 N N . ASN B 1 12 ? 10.031 8.883 11.625 1 98.44 12 ASN B N 1
ATOM 1181 C CA . ASN B 1 12 ? 9.664 7.695 12.383 1 98.44 12 ASN B CA 1
ATOM 1182 C C . ASN B 1 12 ? 9.734 7.945 13.883 1 98.44 12 ASN B C 1
ATOM 1184 O O . ASN B 1 12 ? 10.141 7.062 14.648 1 98.44 12 ASN B O 1
ATOM 1188 N N . GLU B 1 13 ? 9.5 9.148 14.25 1 97.44 13 GLU B N 1
ATOM 1189 C CA . GLU B 1 13 ? 9.203 9.438 15.648 1 97.44 13 GLU B CA 1
ATOM 1190 C C . GLU B 1 13 ? 7.703 9.359 15.922 1 97.44 13 GLU B C 1
ATOM 1192 O O . GLU B 1 13 ? 6.906 9.992 15.227 1 97.44 13 GLU B O 1
ATOM 1197 N N . THR B 1 14 ? 7.406 8.555 16.891 1 97.25 14 THR B N 1
ATOM 1198 C CA . THR B 1 14 ? 5.996 8.312 17.172 1 97.25 14 THR B CA 1
ATOM 1199 C C . THR B 1 14 ? 5.316 9.586 17.672 1 97.25 14 THR B C 1
ATOM 1201 O O . THR B 1 14 ? 5.977 10.484 18.188 1 97.25 14 THR B O 1
ATOM 1204 N N . ILE B 1 15 ? 4.059 9.695 1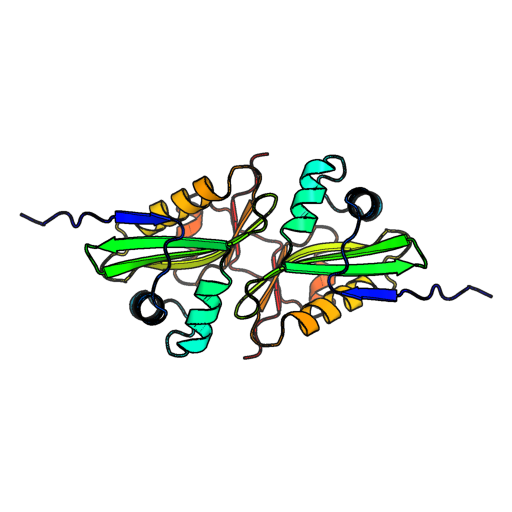7.391 1 98.69 15 ILE B N 1
ATOM 1205 C CA . ILE B 1 15 ? 3.207 10.758 17.906 1 98.69 15 ILE B CA 1
ATOM 1206 C C . ILE B 1 15 ? 1.975 10.148 18.578 1 98.69 15 ILE B C 1
ATOM 1208 O O . ILE B 1 15 ? 1.732 8.945 18.453 1 98.69 15 ILE B O 1
ATOM 1212 N N . LYS B 1 16 ? 1.274 11.016 19.281 1 98.62 16 LYS B N 1
ATOM 1213 C CA . LYS B 1 16 ? 0.027 10.578 19.891 1 98.62 16 LYS B CA 1
ATOM 1214 C C . LYS B 1 16 ? -1.104 10.531 18.859 1 98.62 16 LYS B C 1
ATOM 1216 O O . LYS B 1 16 ? -1.127 11.32 17.922 1 98.62 16 LYS B O 1
ATOM 1221 N N . ALA B 1 17 ? -2.008 9.578 19.125 1 98.88 17 ALA B N 1
ATOM 1222 C CA . ALA B 1 17 ? -3.188 9.5 18.266 1 98.88 17 ALA B CA 1
ATOM 1223 C C . ALA B 1 17 ? -3.9 10.852 18.188 1 98.88 17 ALA B C 1
ATOM 1225 O O . ALA B 1 17 ? -4.406 11.227 17.125 1 98.88 17 ALA B O 1
ATOM 1226 N N . GLU B 1 18 ? -3.91 11.57 19.234 1 98.88 18 GLU B N 1
ATOM 1227 C CA . GLU B 1 18 ? -4.566 12.867 19.281 1 98.88 18 GLU B CA 1
ATOM 1228 C C . GLU B 1 18 ? -3.885 13.859 18.344 1 98.88 18 GLU B C 1
ATOM 1230 O O . GLU B 1 18 ? -4.543 14.727 17.75 1 98.88 18 GLU B O 1
ATOM 1235 N N . GLU B 1 19 ? -2.605 13.812 18.281 1 98.88 19 GLU B N 1
ATOM 1236 C CA . GLU B 1 19 ? -1.858 14.688 17.391 1 98.88 19 GLU B CA 1
ATOM 1237 C C . GLU B 1 19 ? -2.182 14.383 15.922 1 98.88 19 GLU B C 1
ATOM 1239 O O . GLU B 1 19 ? -2.406 15.297 15.133 1 98.88 19 GLU B O 1
ATOM 1244 N N . LEU B 1 20 ? -2.166 13.094 15.633 1 98.88 20 LEU B N 1
ATOM 1245 C CA . LEU B 1 20 ? -2.561 12.703 14.281 1 98.88 20 LEU B CA 1
ATOM 1246 C C . LEU B 1 20 ? -3.992 13.141 13.984 1 98.88 20 LEU B C 1
ATOM 1248 O O . LEU B 1 20 ? -4.273 13.672 12.914 1 98.88 20 LEU B O 1
ATOM 1252 N N . SER B 1 21 ? -4.879 12.938 14.914 1 98.88 21 SER B N 1
ATOM 1253 C CA . SER B 1 21 ? -6.273 13.344 14.805 1 98.88 21 SER B CA 1
ATOM 1254 C C . SER B 1 21 ? -6.391 14.828 14.477 1 98.88 21 SER B C 1
ATOM 1256 O O . SER B 1 21 ? -7.137 15.219 13.578 1 98.88 21 SER B O 1
ATOM 1258 N N . ASN B 1 22 ? -5.695 15.594 15.172 1 98.81 22 ASN B N 1
ATOM 1259 C CA . ASN B 1 22 ? -5.746 17.047 14.977 1 98.81 22 ASN B CA 1
ATOM 1260 C C . ASN B 1 22 ? -5.281 17.438 13.578 1 98.81 22 ASN B C 1
ATOM 1262 O O . ASN B 1 22 ? -5.883 18.297 12.938 1 98.81 22 ASN B O 1
ATOM 1266 N N . VAL B 1 23 ? -4.191 16.844 13.109 1 98.75 23 VAL B N 1
ATOM 1267 C CA . VAL B 1 23 ? -3.705 17.141 11.766 1 98.75 23 VAL B CA 1
ATOM 1268 C C . VAL B 1 23 ? -4.766 16.75 10.734 1 98.75 23 VAL B C 1
ATOM 1270 O O . VAL B 1 23 ? -5.047 17.531 9.812 1 98.75 23 VAL B O 1
ATOM 1273 N N . PHE B 1 24 ? -5.312 15.531 10.891 1 98.44 24 PHE B N 1
ATOM 1274 C CA . PHE B 1 24 ? -6.355 15.102 9.969 1 98.44 24 PHE B CA 1
ATOM 1275 C C . PHE B 1 24 ? -7.531 16.078 9.984 1 98.44 24 PHE B C 1
ATOM 1277 O O . PHE B 1 24 ? -7.98 16.531 8.93 1 98.44 24 PHE B O 1
ATOM 1284 N N . LYS B 1 25 ? -7.969 16.453 11.102 1 98.19 25 LYS B N 1
ATOM 1285 C CA . LYS B 1 25 ? -9.125 17.328 11.281 1 98.19 25 LYS B CA 1
ATOM 1286 C C . LYS B 1 25 ? -8.875 18.703 10.641 1 98.19 25 LYS B C 1
ATOM 1288 O O . LYS B 1 25 ? -9.758 19.25 9.977 1 98.19 25 LYS B O 1
ATOM 1293 N N . THR B 1 26 ? -7.75 19.234 10.805 1 98.06 26 THR B N 1
ATOM 1294 C CA . THR B 1 26 ? -7.469 20.609 10.398 1 98.06 26 THR B CA 1
ATOM 1295 C C . THR B 1 26 ? -6.969 20.656 8.953 1 98.06 26 THR B C 1
ATOM 1297 O O . THR B 1 26 ? -6.906 21.719 8.352 1 98.06 26 THR B O 1
ATOM 1300 N N . SER B 1 27 ? -6.586 19.547 8.32 1 96.75 27 SER B N 1
ATOM 1301 C CA . SER B 1 27 ? -6.031 19.516 6.969 1 96.75 27 SER B CA 1
ATOM 1302 C C . SER B 1 27 ? -7.137 19.531 5.918 1 96.75 27 SER B C 1
ATOM 1304 O O . SER B 1 27 ? -6.906 19.953 4.777 1 96.75 27 SER B O 1
ATOM 1306 N N . GLY B 1 28 ? -8.289 18.922 6.309 1 92.06 28 GLY B N 1
ATOM 1307 C CA . GLY B 1 28 ? -9.406 18.875 5.383 1 92.06 28 GLY B CA 1
ATOM 1308 C C . GLY B 1 28 ? -9.539 17.531 4.668 1 92.06 28 GLY B C 1
ATOM 1309 O O . GLY B 1 28 ? -10.469 17.328 3.887 1 92.06 28 GLY B O 1
ATOM 1310 N N . ILE B 1 29 ? -8.656 16.594 4.91 1 93.25 29 ILE B N 1
ATOM 1311 C CA . ILE B 1 29 ? -8.797 15.289 4.262 1 93.25 29 ILE B CA 1
ATOM 1312 C C . ILE B 1 29 ? -9.812 14.438 5.02 1 93.25 29 ILE B C 1
ATOM 1314 O O . ILE B 1 29 ? -10.062 14.664 6.203 1 93.25 29 ILE B O 1
ATOM 1318 N N . LYS B 1 30 ? -10.43 13.516 4.277 1 93.56 30 LYS B N 1
ATOM 1319 C CA . LYS B 1 30 ? -11.359 12.586 4.914 1 93.56 30 LYS B CA 1
ATOM 1320 C C . LYS B 1 30 ? -10.609 11.445 5.59 1 93.56 30 LYS B C 1
ATOM 1322 O O . LYS B 1 30 ? -10.07 10.562 4.918 1 93.56 30 LYS B O 1
ATOM 1327 N N . ARG B 1 31 ? -10.602 11.453 6.898 1 97 31 ARG B N 1
ATOM 1328 C CA . ARG B 1 31 ? -9.984 10.43 7.742 1 97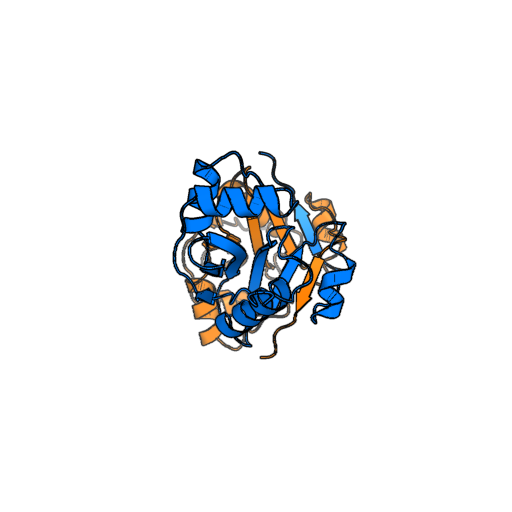 31 ARG B CA 1
ATOM 1329 C C . ARG B 1 31 ? -10.789 10.219 9.016 1 97 31 ARG B C 1
ATOM 1331 O O . ARG B 1 31 ? -11.633 11.039 9.375 1 97 31 ARG B O 1
ATOM 1338 N N . PRO B 1 32 ? -10.609 9.086 9.594 1 97.38 32 PRO B N 1
ATOM 1339 C CA . PRO B 1 32 ? -11.359 8.82 10.82 1 97.38 32 PRO B CA 1
ATOM 1340 C C . PRO B 1 32 ? -10.766 9.523 12.047 1 97.38 32 PRO B C 1
ATOM 1342 O O . PRO B 1 32 ? -10.391 8.859 13.016 1 97.38 32 PRO B O 1
ATOM 1345 N N . PHE B 1 33 ? -10.773 10.867 12 1 97.94 33 PHE B N 1
ATOM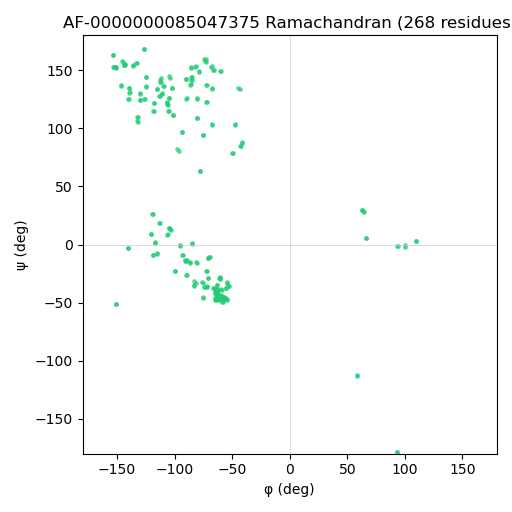 1346 C CA . PHE B 1 33 ? -10.062 11.633 13.023 1 97.94 33 PHE B CA 1
ATOM 1347 C C . PHE B 1 33 ? -10.781 11.539 14.359 1 97.94 33 PHE B C 1
ATOM 1349 O O . PHE B 1 33 ? -10.203 11.859 15.406 1 97.94 33 PHE B O 1
ATOM 1356 N N . ASN B 1 34 ? -12.016 11.031 14.438 1 98.06 34 ASN B N 1
ATOM 1357 C CA . ASN B 1 34 ? -12.734 10.891 15.695 1 98.06 34 ASN B CA 1
ATOM 1358 C C . ASN B 1 34 ? -12.492 9.523 16.328 1 98.06 34 ASN B C 1
ATOM 1360 O O . ASN B 1 34 ? -12.867 9.289 17.484 1 98.06 34 ASN B O 1
ATOM 1364 N N . ASP B 1 35 ? -11.961 8.562 15.648 1 98.5 35 ASP B N 1
ATOM 1365 C CA . ASP B 1 35 ? -11.695 7.211 16.125 1 98.5 35 ASP B CA 1
ATOM 1366 C C . ASP B 1 35 ? -10.242 7.07 16.594 1 98.5 35 ASP B C 1
ATOM 1368 O O . ASP B 1 35 ? -9.414 6.504 15.875 1 98.5 35 ASP B O 1
ATOM 1372 N N . LEU B 1 36 ? -9.961 7.52 17.812 1 98.75 36 LEU B N 1
ATOM 1373 C CA . LEU B 1 36 ? -8.594 7.594 18.312 1 98.75 36 LEU B CA 1
ATOM 1374 C C . LEU B 1 36 ? -7.973 6.203 18.391 1 98.75 36 LEU B C 1
ATOM 1376 O O . LEU B 1 36 ? -6.766 6.047 18.188 1 98.75 36 LEU B O 1
ATOM 1380 N N . GLU B 1 37 ? -8.758 5.223 18.703 1 98.69 37 GLU B N 1
ATOM 1381 C CA . GLU B 1 37 ? -8.234 3.861 18.75 1 98.69 37 GLU B CA 1
ATOM 1382 C C . GLU B 1 37 ? -7.723 3.414 17.391 1 98.69 37 GLU B C 1
ATOM 1384 O O . GLU B 1 37 ? -6.648 2.818 17.281 1 98.69 37 GLU B O 1
ATOM 1389 N N . ARG B 1 38 ? -8.508 3.674 16.375 1 98.5 38 ARG B N 1
ATOM 1390 C CA . ARG B 1 38 ? -8.102 3.33 15.008 1 98.5 38 ARG B CA 1
ATOM 1391 C C . ARG B 1 38 ? -6.859 4.113 14.594 1 98.5 38 ARG B C 1
ATOM 1393 O O . ARG B 1 38 ? -5.945 3.557 13.984 1 98.5 38 ARG B O 1
ATOM 1400 N N . LEU B 1 39 ? -6.836 5.406 14.969 1 98.81 39 LEU B N 1
ATOM 1401 C CA . LEU B 1 39 ? -5.676 6.23 14.656 1 98.81 39 LEU B CA 1
ATOM 1402 C C . LEU B 1 39 ? -4.426 5.699 15.344 1 98.81 39 LEU B C 1
ATOM 1404 O O . LEU B 1 39 ? -3.336 5.727 14.773 1 98.81 39 LEU B O 1
ATOM 1408 N N . GLN B 1 40 ? -4.562 5.254 16.531 1 98.81 40 GLN B N 1
ATOM 1409 C CA . GLN B 1 40 ? -3.436 4.664 17.25 1 98.81 40 GLN B CA 1
ATOM 1410 C C . GLN B 1 40 ? -2.91 3.432 16.516 1 98.81 40 GLN B C 1
ATOM 1412 O O . GLN B 1 40 ? -1.698 3.262 16.359 1 98.81 40 GLN B O 1
ATOM 1417 N N . ARG B 1 41 ? -3.797 2.555 16.031 1 98.69 41 ARG B N 1
ATOM 1418 C CA . ARG B 1 41 ? -3.398 1.387 15.258 1 98.69 41 ARG B CA 1
ATOM 1419 C C . ARG B 1 41 ? -2.721 1.802 13.961 1 98.69 41 ARG B C 1
ATOM 1421 O O . ARG B 1 41 ? -1.767 1.158 13.516 1 98.69 41 ARG B O 1
ATOM 1428 N N . MET B 1 42 ? -3.273 2.867 13.352 1 98.69 42 MET B N 1
ATOM 1429 C CA . MET B 1 42 ? -2.66 3.375 12.133 1 98.69 42 MET B CA 1
ATOM 1430 C C . MET B 1 42 ? -1.212 3.785 12.375 1 98.69 42 MET B C 1
ATOM 1432 O O . MET B 1 42 ? -0.33 3.48 11.57 1 98.69 42 MET B O 1
ATOM 1436 N N . ILE B 1 43 ? -1.004 4.512 13.461 1 98.81 43 ILE B N 1
ATOM 1437 C CA . ILE B 1 43 ? 0.343 4.941 13.82 1 98.81 43 ILE B CA 1
ATOM 1438 C C . ILE B 1 43 ? 1.23 3.721 14.047 1 98.81 43 ILE B C 1
ATOM 1440 O O . ILE B 1 43 ? 2.334 3.637 13.508 1 98.81 43 ILE B O 1
ATOM 1444 N N . GLU B 1 44 ? 0.769 2.73 14.758 1 98.44 44 GLU B N 1
ATOM 1445 C CA . GLU B 1 44 ? 1.541 1.569 15.188 1 98.44 44 GLU B CA 1
ATOM 1446 C C . GLU B 1 44 ? 1.854 0.648 14.008 1 98.44 44 GLU B C 1
ATOM 1448 O O . GLU B 1 44 ? 2.863 -0.059 14.023 1 98.44 44 GLU B O 1
ATOM 1453 N N . ASN B 1 45 ? 1.021 0.623 13.023 1 98.06 45 ASN B N 1
ATOM 1454 C CA . ASN B 1 45 ? 1.172 -0.315 11.914 1 98.06 45 ASN B CA 1
ATOM 1455 C C . ASN B 1 45 ? 1.697 0.378 10.664 1 98.06 45 ASN B C 1
ATOM 1457 O O . ASN B 1 45 ? 1.582 -0.156 9.555 1 98.06 45 ASN B O 1
ATOM 1461 N N . SER B 1 46 ? 2.199 1.57 10.828 1 97.69 46 SER B N 1
ATOM 1462 C CA . SER B 1 46 ? 2.871 2.268 9.734 1 97.69 46 SER B CA 1
ATOM 1463 C C . SER B 1 46 ? 4.34 1.867 9.641 1 97.69 46 SER B C 1
ATOM 1465 O O . SER B 1 46 ? 4.992 1.639 10.664 1 97.69 46 SER B O 1
ATOM 1467 N N . ASN B 1 47 ? 4.832 1.736 8.406 1 98.25 47 ASN B N 1
ATOM 1468 C CA . ASN B 1 47 ? 6.262 1.535 8.195 1 98.25 47 ASN B CA 1
ATOM 1469 C C . ASN B 1 47 ? 7.023 2.859 8.211 1 98.25 47 ASN B C 1
ATOM 1471 O O . ASN B 1 47 ? 8.18 2.908 8.625 1 98.25 47 ASN B O 1
ATOM 1475 N N . VAL B 1 48 ? 6.402 3.863 7.707 1 98.75 48 VAL B N 1
ATOM 1476 C CA . VAL B 1 48 ? 6.992 5.191 7.59 1 98.75 48 VAL B CA 1
ATOM 1477 C C . VAL B 1 48 ? 6.035 6.234 8.164 1 98.75 48 VAL B C 1
ATOM 1479 O O . VAL B 1 48 ? 4.859 6.273 7.797 1 98.75 48 VAL B O 1
ATOM 1482 N N . LEU B 1 49 ? 6.48 6.992 9.094 1 98.88 49 LEU B N 1
ATOM 1483 C CA . LEU B 1 49 ? 5.785 8.148 9.641 1 98.88 49 LEU B CA 1
ATOM 1484 C C . LEU B 1 49 ? 6.711 9.359 9.719 1 98.88 49 LEU B C 1
ATOM 1486 O O . LEU B 1 49 ? 7.613 9.406 10.555 1 98.88 49 LEU B O 1
ATOM 1490 N N . ILE B 1 50 ? 6.484 10.266 8.82 1 98.94 50 ILE B N 1
ATOM 1491 C CA . ILE B 1 50 ? 7.25 11.508 8.82 1 98.94 50 ILE B CA 1
ATOM 1492 C C . ILE B 1 50 ? 6.344 12.672 9.219 1 98.94 50 ILE B C 1
ATOM 1494 O O . ILE B 1 50 ? 5.23 12.805 8.703 1 98.94 50 ILE B O 1
ATOM 1498 N N . THR B 1 51 ? 6.824 13.453 10.164 1 98.88 51 THR B N 1
ATOM 1499 C CA . THR B 1 51 ? 5.996 14.523 10.703 1 98.88 51 THR B CA 1
ATOM 1500 C C . THR B 1 51 ? 6.711 15.867 10.594 1 98.88 51 THR B C 1
ATOM 1502 O O . THR B 1 51 ? 7.941 15.93 10.625 1 98.88 51 THR B O 1
ATOM 1505 N N . ALA B 1 52 ? 5.992 16.891 10.336 1 98.88 52 ALA B N 1
ATOM 1506 C CA . ALA B 1 52 ? 6.43 18.281 10.367 1 98.88 52 ALA B CA 1
ATOM 1507 C C . ALA B 1 52 ? 5.957 18.984 11.641 1 98.88 52 ALA B C 1
ATOM 1509 O O . ALA B 1 52 ? 4.785 18.891 12.008 1 98.88 52 ALA B O 1
ATOM 1510 N N . TRP B 1 53 ? 6.824 19.719 12.266 1 98.69 53 TRP B N 1
ATOM 1511 C CA . TRP B 1 53 ? 6.551 20.312 13.57 1 98.69 53 TRP B CA 1
ATOM 1512 C C . TRP B 1 53 ? 6.805 21.812 13.547 1 98.69 53 TRP B C 1
ATOM 1514 O O . TRP B 1 53 ? 7.852 22.266 13.07 1 98.69 53 TRP B O 1
ATOM 1524 N N . ASP B 1 54 ? 5.848 22.609 13.922 1 97.94 54 ASP B N 1
ATOM 1525 C CA . ASP B 1 54 ? 6.047 24 14.359 1 97.94 54 ASP B CA 1
ATOM 1526 C C . ASP B 1 54 ? 6.18 24.078 15.875 1 97.94 54 ASP B C 1
ATOM 1528 O O . ASP B 1 54 ? 5.176 24.078 16.594 1 97.94 54 ASP B O 1
ATOM 1532 N N . ASN B 1 55 ? 7.457 24.109 16.312 1 94.81 55 ASN B N 1
ATOM 1533 C CA . ASN B 1 55 ? 7.746 23.984 17.734 1 94.81 55 ASN B CA 1
ATOM 1534 C C . ASN B 1 55 ? 7.199 22.672 18.297 1 94.81 55 ASN B C 1
ATOM 1536 O O . ASN B 1 55 ? 7.613 21.594 17.875 1 94.81 55 ASN B O 1
ATOM 1540 N N . ASP B 1 56 ? 6.207 22.672 19.172 1 95.56 56 ASP B N 1
ATOM 1541 C CA . ASP B 1 56 ? 5.754 21.453 19.844 1 95.56 56 ASP B CA 1
ATOM 1542 C C . ASP B 1 56 ? 4.449 20.953 19.219 1 95.56 56 ASP B C 1
ATOM 1544 O O . ASP B 1 56 ? 3.818 20.031 19.766 1 95.56 56 ASP B O 1
ATOM 1548 N N . GLN B 1 57 ? 4.152 21.531 18.078 1 97.31 57 GLN B N 1
ATOM 1549 C CA . GLN B 1 57 ? 2.898 21.156 17.453 1 97.31 57 GLN B CA 1
ATOM 1550 C C . GLN B 1 57 ? 3.146 20.406 16.141 1 97.31 57 GLN B C 1
ATOM 1552 O O . GLN B 1 57 ? 3.914 20.875 15.297 1 97.31 57 GLN B O 1
ATOM 1557 N N . VAL B 1 58 ? 2.52 19.234 16.031 1 98.75 58 VAL B N 1
ATOM 1558 C CA . VAL B 1 58 ? 2.543 18.562 14.742 1 98.75 58 VAL B CA 1
ATOM 1559 C C . VAL B 1 58 ? 1.631 19.297 13.758 1 98.75 58 VAL B C 1
ATOM 1561 O O . VAL B 1 58 ? 0.437 19.469 14.023 1 98.75 58 VAL B O 1
ATOM 1564 N N . VAL B 1 59 ? 2.189 19.75 12.594 1 98.69 59 VAL B N 1
ATOM 1565 C CA . VAL B 1 59 ? 1.382 20.531 11.656 1 98.69 59 VAL B CA 1
ATOM 1566 C C . VAL B 1 59 ? 1.282 19.797 10.32 1 98.69 59 VAL B C 1
ATOM 1568 O O . VAL B 1 59 ? 0.54 20.219 9.43 1 98.69 59 VAL B O 1
ATOM 1571 N N . GLY B 1 60 ? 2.041 18.719 10.109 1 98.75 60 GLY B N 1
ATOM 1572 C CA . GLY B 1 60 ? 2.008 17.906 8.898 1 98.75 60 GLY B CA 1
ATOM 1573 C C . GLY B 1 60 ? 2.42 16.469 9.117 1 98.75 60 GLY B C 1
ATOM 1574 O O . GLY B 1 60 ? 3.172 16.172 10.055 1 98.75 60 GLY B O 1
ATOM 1575 N N . VAL B 1 61 ? 1.896 15.641 8.273 1 98.88 61 VAL B N 1
ATOM 1576 C CA . VAL B 1 61 ? 2.219 14.219 8.398 1 98.88 61 VAL B CA 1
ATOM 1577 C C . VAL B 1 61 ? 2.254 13.57 7.02 1 98.88 61 VAL B C 1
ATOM 1579 O O . VAL B 1 61 ? 1.437 13.891 6.152 1 98.88 61 VAL B O 1
ATOM 1582 N N . ALA B 1 62 ? 3.193 12.758 6.793 1 98.88 62 ALA B N 1
ATOM 1583 C CA . ALA B 1 62 ? 3.211 11.734 5.754 1 98.88 62 ALA B CA 1
ATOM 1584 C C . ALA B 1 62 ? 3.33 10.336 6.359 1 98.88 62 ALA B C 1
ATOM 1586 O O . ALA B 1 62 ? 4.316 10.031 7.031 1 98.88 62 ALA B O 1
ATOM 1587 N N . ARG B 1 63 ? 2.314 9.57 6.184 1 98.88 63 ARG B N 1
ATOM 1588 C CA . ARG B 1 63 ? 2.289 8.203 6.684 1 98.88 63 ARG B CA 1
ATOM 1589 C C . ARG B 1 63 ? 2.213 7.199 5.535 1 98.88 63 ARG B C 1
ATOM 1591 O O . ARG B 1 63 ? 1.433 7.379 4.598 1 98.88 63 ARG B O 1
ATOM 1598 N N . ALA B 1 64 ? 3.062 6.133 5.59 1 98.88 64 ALA B N 1
ATOM 1599 C CA . ALA B 1 64 ? 3.092 5.184 4.477 1 98.88 64 ALA B CA 1
ATOM 1600 C C . ALA B 1 64 ? 3.311 3.76 4.977 1 98.88 64 ALA B C 1
ATOM 1602 O O . ALA B 1 64 ? 3.779 3.555 6.098 1 98.88 64 ALA B O 1
ATOM 1603 N N . ILE B 1 65 ? 2.852 2.822 4.199 1 98.88 65 ILE B N 1
ATOM 1604 C CA . ILE B 1 65 ? 3.205 1.414 4.336 1 98.88 65 ILE B CA 1
ATOM 1605 C C . ILE B 1 65 ? 4.098 0.99 3.17 1 98.88 65 ILE B C 1
ATOM 1607 O O . ILE B 1 65 ? 3.9 1.434 2.037 1 98.88 65 ILE B O 1
ATOM 1611 N N . THR B 1 66 ? 5.152 0.235 3.459 1 98.88 66 THR B N 1
ATOM 1612 C CA . THR B 1 66 ? 6.145 -0.113 2.447 1 98.88 66 THR B CA 1
ATOM 1613 C C . THR B 1 66 ? 6.805 -1.45 2.771 1 98.88 66 THR B C 1
ATOM 1615 O O . THR B 1 66 ? 6.793 -1.889 3.924 1 98.88 66 THR B O 1
ATOM 1618 N N . ASP B 1 67 ? 7.258 -2.131 1.729 1 98.75 67 ASP B N 1
ATOM 1619 C CA . ASP B 1 67 ? 8.109 -3.305 1.912 1 98.75 67 ASP B CA 1
ATOM 1620 C C . ASP B 1 67 ? 9.586 -2.932 1.818 1 98.75 67 ASP B C 1
ATOM 1622 O O . ASP B 1 67 ? 10.461 -3.801 1.903 1 98.75 67 ASP B O 1
ATOM 1626 N N . TYR B 1 68 ? 9.914 -1.686 1.578 1 98.5 68 TYR B N 1
ATOM 1627 C CA . TYR B 1 68 ? 11.242 -1.075 1.518 1 98.5 68 TYR B CA 1
ATOM 1628 C C . TYR B 1 68 ? 12.031 -1.613 0.334 1 98.5 68 TYR B C 1
ATOM 1630 O O . TYR B 1 68 ? 13.211 -1.286 0.169 1 98.5 68 TYR B O 1
ATOM 1638 N N . CYS B 1 69 ? 11.461 -2.408 -0.504 1 98.44 69 CYS B N 1
ATOM 1639 C CA . CYS B 1 69 ? 12.289 -3.016 -1.541 1 98.44 69 CYS B CA 1
ATOM 1640 C C . CYS B 1 69 ? 11.539 -3.074 -2.869 1 98.44 69 CYS B C 1
ATOM 1642 O O . CYS B 1 69 ? 12.109 -3.469 -3.889 1 98.44 69 CYS B O 1
ATOM 1644 N N . TYR B 1 70 ? 10.312 -2.656 -2.873 1 98.5 70 TYR B N 1
ATOM 1645 C CA . TYR B 1 70 ? 9.594 -2.756 -4.137 1 98.5 70 TYR B CA 1
ATOM 1646 C C . TYR B 1 70 ? 8.531 -1.668 -4.242 1 98.5 70 TYR B C 1
ATOM 1648 O O . TYR B 1 70 ? 8.461 -0.957 -5.25 1 98.5 70 TYR B O 1
ATOM 1656 N N . CYS B 1 71 ? 7.68 -1.504 -3.258 1 98.56 71 CYS B N 1
ATOM 1657 C CA . CYS B 1 71 ? 6.582 -0.55 -3.361 1 98.56 71 CYS B CA 1
ATOM 1658 C C . CYS B 1 71 ? 6.32 0.128 -2.021 1 98.56 71 CYS B C 1
ATOM 1660 O O . CYS B 1 71 ? 6.68 -0.405 -0.97 1 98.56 71 CYS B O 1
ATOM 1662 N N . CYS B 1 72 ? 5.777 1.286 -2.059 1 98.88 72 CYS B N 1
ATOM 1663 C CA . CYS B 1 72 ? 5.332 2.098 -0.929 1 98.88 72 CYS B CA 1
ATOM 1664 C C . CYS B 1 72 ? 4.012 2.787 -1.24 1 98.88 72 CYS B C 1
ATOM 1666 O O . CYS B 1 72 ? 3.852 3.381 -2.309 1 98.88 72 CYS B O 1
ATOM 1668 N N . TYR B 1 73 ? 3.064 2.586 -0.415 1 98.94 73 TYR B N 1
ATOM 1669 C CA . TYR B 1 73 ? 1.804 3.314 -0.515 1 98.94 73 TYR B CA 1
ATOM 1670 C C . TYR B 1 73 ? 1.748 4.449 0.5 1 98.94 73 TYR B C 1
ATOM 1672 O O . TYR B 1 73 ? 1.739 4.207 1.71 1 98.94 73 TYR B O 1
ATOM 1680 N N . LEU B 1 74 ? 1.783 5.652 -0.015 1 98.88 74 LEU B N 1
ATOM 1681 C CA . LEU B 1 74 ? 1.609 6.836 0.82 1 98.88 74 LEU B CA 1
ATOM 1682 C C . LEU B 1 74 ? 0.145 7.02 1.204 1 98.88 74 LEU B C 1
ATOM 1684 O O . LEU B 1 74 ? -0.605 7.695 0.498 1 98.88 74 LEU B O 1
ATOM 1688 N N . SER B 1 75 ? -0.225 6.52 2.32 1 98.31 75 SER B N 1
ATOM 1689 C CA . SER B 1 75 ? -1.617 6.406 2.742 1 98.31 75 SER B CA 1
ATOM 1690 C C . SER B 1 75 ? -2.174 7.758 3.176 1 98.31 75 SER B C 1
ATOM 1692 O O . SER B 1 75 ? -3.375 8.008 3.061 1 98.31 75 SER B O 1
ATOM 1694 N N . ASP B 1 76 ? -1.332 8.57 3.738 1 98.06 76 ASP B N 1
ATOM 1695 C CA . ASP B 1 76 ? -1.76 9.875 4.234 1 98.06 76 ASP B CA 1
ATOM 1696 C C . ASP B 1 76 ? -0.723 10.945 3.91 1 98.06 76 ASP B C 1
ATOM 1698 O O . ASP B 1 76 ? 0.469 10.766 4.168 1 98.06 76 ASP B O 1
ATOM 1702 N N . LEU B 1 77 ? -1.158 11.984 3.383 1 98.38 77 LEU B N 1
ATOM 1703 C CA . LEU B 1 77 ? -0.448 13.25 3.297 1 98.38 77 LEU B CA 1
ATOM 1704 C C . LEU B 1 77 ? -1.349 14.406 3.719 1 98.38 77 LEU B C 1
ATOM 1706 O O . LEU B 1 77 ? -2.332 14.719 3.039 1 98.38 77 LEU B O 1
ATOM 1710 N N . ALA B 1 78 ? -1.035 14.961 4.859 1 97.88 78 ALA B N 1
ATOM 1711 C CA . ALA B 1 78 ? -1.899 15.992 5.422 1 97.88 78 ALA B CA 1
ATOM 1712 C C . ALA B 1 78 ? -1.076 17.109 6.043 1 97.88 78 ALA B C 1
ATOM 1714 O O . ALA B 1 78 ? -0.061 16.859 6.695 1 97.88 78 ALA B O 1
ATOM 1715 N N . VAL B 1 79 ? -1.449 18.281 5.758 1 98.06 79 VAL B N 1
ATOM 1716 C CA . VAL B 1 79 ? -0.871 19.484 6.344 1 98.06 79 VAL B CA 1
ATOM 1717 C C . VAL B 1 79 ? -1.983 20.391 6.871 1 98.06 79 VAL B C 1
ATOM 1719 O O . VAL B 1 79 ? -2.971 20.641 6.172 1 98.06 79 VAL B O 1
ATOM 1722 N N . ASN B 1 80 ? -1.833 20.828 8.117 1 98.19 80 ASN B N 1
ATOM 1723 C CA . ASN B 1 80 ? -2.748 21.812 8.672 1 98.19 80 ASN B CA 1
ATOM 1724 C C . ASN B 1 80 ? -3.014 22.938 7.68 1 98.19 80 ASN B C 1
ATOM 1726 O O . ASN B 1 80 ? -2.082 23.469 7.074 1 98.19 80 ASN B O 1
ATOM 1730 N N . LYS B 1 81 ? -4.266 23.328 7.516 1 97.38 81 LYS B N 1
ATOM 1731 C CA . LYS B 1 81 ? -4.691 24.312 6.516 1 97.38 81 LYS B CA 1
ATOM 1732 C C . LYS B 1 81 ? -3.924 25.625 6.66 1 97.38 81 LYS B C 1
ATOM 1734 O O . LYS B 1 81 ? -3.59 26.266 5.664 1 97.38 81 LYS B O 1
ATOM 1739 N N . ASN B 1 82 ? -3.645 26.031 7.848 1 96.94 82 ASN B N 1
ATOM 1740 C CA . ASN B 1 82 ? -2.943 27.297 8.109 1 96.94 82 ASN B CA 1
ATOM 1741 C C . ASN B 1 82 ? -1.485 27.219 7.668 1 96.94 82 ASN B C 1
ATOM 1743 O O . ASN B 1 82 ? -0.805 28.25 7.59 1 96.94 82 ASN B O 1
ATOM 1747 N N . TYR B 1 83 ? -1.007 26.047 7.34 1 97.06 83 TYR B N 1
ATOM 1748 C CA . TYR B 1 83 ? 0.392 25.844 6.977 1 97.06 83 TYR B CA 1
ATOM 1749 C C . TYR B 1 83 ? 0.52 25.359 5.543 1 97.06 83 TYR B C 1
ATOM 1751 O O . TYR B 1 83 ? 1.618 25.016 5.086 1 97.06 83 TYR B O 1
ATOM 1759 N N . GLN B 1 84 ? -0.561 25.203 4.828 1 94.94 84 GLN B N 1
ATOM 1760 C CA . GLN B 1 84 ? -0.548 24.703 3.463 1 94.94 84 GLN B CA 1
ATOM 1761 C C . GLN B 1 84 ? -0.004 25.734 2.49 1 94.94 84 GLN B C 1
ATOM 1763 O O . GLN B 1 84 ? 0.104 26.922 2.83 1 94.94 84 GLN B O 1
ATOM 1768 N N . SER B 1 85 ? 0.427 25.234 1.349 1 93.62 85 SER B N 1
ATOM 1769 C CA . SER B 1 85 ? 0.973 26.062 0.274 1 93.62 85 SER B CA 1
ATOM 1770 C C . SER B 1 85 ? 2.26 26.75 0.709 1 93.62 85 SER B C 1
ATOM 1772 O O . SER B 1 85 ? 2.535 27.875 0.289 1 93.62 85 SER B O 1
ATOM 1774 N N . LYS B 1 86 ? 2.965 26.141 1.614 1 95.38 86 LYS B N 1
ATOM 1775 C CA . LYS B 1 86 ? 4.238 26.672 2.098 1 95.38 86 LYS B CA 1
ATOM 1776 C C . LYS B 1 86 ? 5.375 25.688 1.847 1 95.38 86 LYS B C 1
ATOM 1778 O O . LYS B 1 86 ? 6.457 25.812 2.42 1 95.38 86 LYS B O 1
ATOM 1783 N N . GLY B 1 87 ? 5.113 24.625 1.103 1 96.31 87 GLY B N 1
ATOM 1784 C CA . GLY B 1 87 ? 6.152 23.688 0.708 1 96.31 87 GLY B CA 1
ATOM 1785 C C . GLY B 1 87 ? 6.281 22.5 1.653 1 96.31 87 GLY B C 1
ATOM 1786 O O . GLY B 1 87 ? 7.082 21.594 1.417 1 96.31 87 GLY B O 1
ATOM 1787 N N . ILE B 1 88 ? 5.508 22.438 2.709 1 97.88 88 ILE B N 1
ATOM 1788 C CA . ILE B 1 88 ? 5.617 21.406 3.729 1 97.88 88 ILE B CA 1
ATOM 1789 C C . ILE B 1 88 ? 5.27 20.047 3.119 1 97.88 88 ILE B C 1
ATOM 1791 O O . ILE B 1 88 ? 5.988 19.062 3.324 1 97.88 88 ILE B O 1
ATOM 1795 N N . GLY B 1 89 ? 4.16 19.984 2.381 1 97.75 89 GLY B N 1
ATOM 1796 C CA . GLY B 1 89 ? 3.779 18.734 1.734 1 97.75 89 GLY B CA 1
ATOM 1797 C C . GLY B 1 89 ? 4.855 18.172 0.822 1 97.75 89 GLY B C 1
ATOM 1798 O O . GLY B 1 89 ? 5.164 16.984 0.869 1 97.75 89 GLY B O 1
ATOM 1799 N N . LYS B 1 90 ? 5.395 19.047 0.039 1 98 90 LYS B N 1
ATOM 1800 C CA . LYS B 1 90 ? 6.465 18.656 -0.874 1 98 90 LYS B CA 1
ATOM 1801 C C . LYS B 1 90 ? 7.664 18.109 -0.11 1 98 90 LYS B C 1
ATOM 1803 O O . LYS B 1 90 ? 8.258 17.109 -0.514 1 98 90 LYS B O 1
ATOM 1808 N N . GLU B 1 91 ? 8.031 18.75 0.927 1 98.31 91 GLU B N 1
ATOM 1809 C CA . GLU B 1 91 ? 9.164 18.297 1.735 1 98.31 91 GLU B CA 1
ATOM 1810 C C . GLU B 1 91 ? 8.875 16.953 2.385 1 98.31 91 GLU B C 1
ATOM 1812 O O . GLU B 1 91 ? 9.734 16.078 2.422 1 98.31 91 GLU B O 1
ATOM 1817 N N . LEU B 1 92 ? 7.656 16.766 2.908 1 98.75 92 LEU B N 1
ATOM 1818 C CA . LEU B 1 92 ? 7.254 15.484 3.48 1 98.75 92 LEU B CA 1
ATOM 1819 C C . LEU B 1 92 ? 7.414 14.359 2.465 1 98.75 92 LEU B C 1
ATOM 1821 O O . LEU B 1 92 ? 7.992 13.312 2.775 1 98.75 92 LEU B O 1
ATOM 1825 N N . VAL B 1 93 ? 6.941 14.562 1.247 1 98.69 93 VAL B N 1
ATOM 1826 C CA . VAL B 1 93 ? 7.031 13.562 0.187 1 98.69 93 VAL B CA 1
ATOM 1827 C C . VAL B 1 93 ? 8.5 13.289 -0.144 1 98.69 93 VAL B C 1
ATOM 1829 O O . VAL B 1 93 ? 8.898 12.133 -0.316 1 98.69 93 VAL B O 1
ATOM 1832 N N . SER B 1 94 ? 9.273 14.336 -0.238 1 98.56 94 SER B N 1
ATOM 1833 C CA . SER B 1 94 ? 10.703 14.188 -0.514 1 98.56 94 SER B CA 1
ATOM 1834 C C . SER B 1 94 ? 11.383 13.312 0.534 1 98.56 94 SER B C 1
ATOM 1836 O O . SER B 1 94 ? 12.18 12.438 0.195 1 98.56 94 SER B O 1
ATOM 1838 N N . LEU B 1 95 ? 11.086 13.547 1.778 1 98.81 95 LEU B N 1
ATOM 1839 C CA . LEU B 1 95 ? 11.68 12.781 2.869 1 98.81 95 LEU B CA 1
ATOM 1840 C C . LEU B 1 95 ? 11.227 11.328 2.82 1 98.81 95 LEU B C 1
ATOM 1842 O O . LEU B 1 95 ? 12.008 10.422 3.131 1 98.81 95 LEU B O 1
ATOM 1846 N N . VAL B 1 96 ? 9.938 11.055 2.455 1 98.88 96 VAL B N 1
ATOM 1847 C CA . VAL B 1 96 ? 9.477 9.688 2.262 1 98.88 96 VAL B CA 1
ATOM 1848 C C . VAL B 1 96 ? 10.32 9 1.189 1 98.88 96 VAL B C 1
ATOM 1850 O O . VAL B 1 96 ? 10.836 7.902 1.402 1 98.88 96 VAL B O 1
ATOM 1853 N N . GLN B 1 97 ? 10.492 9.664 0.053 1 98.56 97 GLN B N 1
ATOM 1854 C CA . GLN B 1 97 ? 11.266 9.094 -1.047 1 98.56 97 GLN B CA 1
ATOM 1855 C C . GLN B 1 97 ? 12.695 8.766 -0.606 1 98.56 97 GLN B C 1
ATOM 1857 O O . GLN B 1 97 ? 13.219 7.699 -0.937 1 98.56 97 GLN B O 1
ATOM 1862 N N . GLU B 1 98 ? 13.258 9.719 0.076 1 98.44 98 GLU B N 1
ATOM 1863 C CA . GLU B 1 98 ? 14.609 9.5 0.587 1 98.44 98 GLU B CA 1
ATOM 1864 C C . GLU B 1 98 ? 14.656 8.289 1.517 1 98.44 98 GLU B C 1
ATOM 1866 O O . GLU B 1 98 ? 15.617 7.516 1.484 1 98.44 98 GLU B O 1
ATOM 1871 N N . HIS B 1 99 ? 13.656 8.133 2.293 1 98.56 99 HIS B N 1
ATOM 1872 C CA . HIS B 1 99 ? 13.617 7.098 3.318 1 98.56 99 HIS B CA 1
ATOM 1873 C C . HIS B 1 99 ? 13.398 5.719 2.699 1 98.56 99 HIS B C 1
ATOM 1875 O O . HIS B 1 99 ? 13.961 4.727 3.168 1 98.56 99 HIS B O 1
ATOM 1881 N N . ILE B 1 100 ? 12.609 5.605 1.669 1 98.25 100 ILE B N 1
ATOM 1882 C CA . ILE B 1 100 ? 12.25 4.297 1.141 1 98.25 100 ILE B CA 1
ATOM 1883 C C . ILE B 1 100 ? 13.266 3.863 0.09 1 98.25 100 ILE B C 1
ATOM 1885 O O . ILE B 1 100 ? 13.414 2.672 -0.188 1 98.25 100 ILE B O 1
ATOM 1889 N N . GLY B 1 101 ? 13.922 4.844 -0.569 1 97.69 101 GLY B N 1
ATOM 1890 C CA . GLY B 1 101 ? 15.016 4.52 -1.466 1 97.69 101 GLY B CA 1
ATOM 1891 C C . GLY B 1 101 ? 14.578 4.348 -2.908 1 97.69 101 GLY B C 1
ATOM 1892 O O . GLY B 1 101 ? 13.383 4.418 -3.211 1 97.69 101 GLY B O 1
ATOM 1893 N N . GLU B 1 102 ? 15.453 4.031 -3.766 1 97.38 102 GLU B N 1
ATOM 1894 C CA . GLU B 1 102 ? 15.281 4.094 -5.215 1 97.38 102 GLU B CA 1
ATOM 1895 C C . GLU B 1 102 ? 14.648 2.814 -5.754 1 97.38 102 GLU B C 1
ATOM 1897 O O . GLU B 1 102 ? 14.172 2.783 -6.887 1 97.38 102 GLU B O 1
ATOM 1902 N N . GLU B 1 103 ? 14.633 1.748 -4.961 1 97.5 103 GLU B N 1
ATOM 1903 C CA . GLU B 1 103 ? 14.086 0.472 -5.414 1 97.5 103 GLU B CA 1
ATOM 1904 C C . GLU B 1 103 ? 12.578 0.412 -5.207 1 97.5 103 GLU B C 1
ATOM 1906 O O . GLU B 1 103 ? 11.938 -0.594 -5.527 1 97.5 103 GLU B O 1
ATOM 1911 N N . VAL B 1 104 ? 12.062 1.483 -4.691 1 98.62 104 VAL B N 1
ATOM 1912 C CA . VAL B 1 104 ? 10.68 1.438 -4.227 1 98.62 104 VAL B CA 1
ATOM 1913 C C . VAL B 1 104 ? 9.836 2.424 -5.027 1 98.62 104 VAL B C 1
ATOM 1915 O O . VAL B 1 104 ? 10.172 3.605 -5.129 1 98.62 104 VAL B O 1
ATOM 1918 N N . ALA B 1 105 ? 8.781 1.92 -5.695 1 98.56 105 ALA B N 1
ATOM 1919 C CA . ALA B 1 105 ? 7.781 2.805 -6.281 1 98.56 105 ALA B CA 1
ATOM 1920 C C . ALA B 1 105 ? 6.91 3.441 -5.203 1 98.56 105 ALA B C 1
ATOM 1922 O O . ALA B 1 105 ? 6.555 2.791 -4.219 1 98.56 105 ALA B O 1
ATOM 1923 N N . LEU B 1 106 ? 6.641 4.711 -5.344 1 98.88 106 LEU B N 1
ATOM 1924 C CA . LEU B 1 106 ? 5.777 5.445 -4.422 1 98.88 106 LEU B CA 1
ATOM 1925 C C . LEU B 1 106 ? 4.43 5.75 -5.066 1 98.88 106 LEU B C 1
ATOM 1927 O O . LEU B 1 106 ? 4.375 6.348 -6.145 1 98.88 106 LEU B O 1
ATOM 1931 N N . LEU B 1 107 ? 3.324 5.309 -4.461 1 98.69 107 LEU B N 1
ATOM 1932 C CA . LEU B 1 107 ? 2.02 5.59 -5.051 1 98.69 107 LEU B CA 1
ATOM 1933 C C . LEU B 1 107 ? 1.045 6.102 -3.996 1 98.69 107 LEU B C 1
ATOM 1935 O O . LEU B 1 107 ? 1.267 5.91 -2.797 1 98.69 107 LEU B O 1
ATOM 1939 N N . LEU B 1 108 ? 0.037 6.82 -4.387 1 98.69 108 LEU B N 1
ATOM 1940 C CA . LEU B 1 108 ? -1.004 7.34 -3.508 1 98.69 108 LEU B CA 1
ATOM 1941 C C . LEU B 1 108 ? -2.305 7.555 -4.273 1 98.69 108 LEU B C 1
ATOM 1943 O O . LEU B 1 108 ? -2.324 7.492 -5.504 1 98.69 108 LEU B O 1
ATOM 1947 N N . LEU B 1 109 ? -3.408 7.684 -3.525 1 98.12 109 LEU B N 1
ATOM 1948 C CA . LEU B 1 109 ? -4.688 8.156 -4.047 1 98.12 109 LEU B CA 1
ATOM 1949 C C . LEU B 1 109 ? -4.961 9.586 -3.6 1 98.12 109 LEU B C 1
ATOM 1951 O O . LEU B 1 109 ? -4.938 9.883 -2.404 1 98.12 109 LEU B O 1
ATOM 1955 N N . SER B 1 110 ? -5.203 10.383 -4.508 1 96.5 110 SER B N 1
ATOM 1956 C CA . SER B 1 110 ? -5.391 11.805 -4.246 1 96.5 110 SER B CA 1
ATOM 1957 C C . SER B 1 110 ? -6.828 12.109 -3.844 1 96.5 110 SER B C 1
ATOM 1959 O O . SER B 1 110 ? -7.762 11.461 -4.32 1 96.5 110 SER B O 1
ATOM 1961 N N . SER B 1 111 ? -6.977 13.07 -2.934 1 90.19 111 SER B N 1
ATOM 1962 C CA . SER B 1 111 ? -8.297 13.68 -2.779 1 90.19 111 SER B CA 1
ATOM 1963 C C . SER B 1 111 ? -8.672 14.508 -4.004 1 90.19 111 SER B C 1
ATOM 1965 O O . SER B 1 111 ? -7.793 14.969 -4.742 1 90.19 111 SER B O 1
ATOM 1967 N N . PRO B 1 112 ? -9.969 14.68 -4.301 1 85.31 112 PRO B N 1
ATOM 1968 C CA . PRO B 1 112 ? -10.414 15.414 -5.488 1 85.31 112 PRO B CA 1
ATOM 1969 C C . PRO B 1 112 ? -9.812 16.828 -5.566 1 85.31 112 PRO B C 1
ATOM 1971 O O . PRO B 1 112 ? -9.508 17.297 -6.66 1 85.31 112 PRO B O 1
ATOM 1974 N N . ILE B 1 113 ? -9.594 17.422 -4.445 1 82.75 113 ILE B N 1
ATOM 1975 C CA . ILE B 1 113 ? -9.148 18.812 -4.418 1 82.75 113 ILE B CA 1
ATOM 1976 C C . ILE B 1 113 ? -7.645 18.875 -4.66 1 82.75 113 ILE B C 1
ATOM 1978 O O . ILE B 1 113 ? -7.098 19.938 -4.945 1 82.75 113 ILE B O 1
ATOM 1982 N N . ALA B 1 114 ? -6.965 17.75 -4.539 1 88.62 114 ALA B N 1
ATOM 1983 C CA . ALA B 1 114 ? -5.504 17.734 -4.625 1 88.62 114 ALA B CA 1
ATOM 1984 C C . ALA B 1 114 ? -5.039 17.141 -5.945 1 88.62 114 ALA B C 1
ATOM 1986 O O . ALA B 1 114 ? -3.842 16.906 -6.145 1 88.62 114 ALA B O 1
ATOM 1987 N N . MET B 1 115 ? -5.875 16.875 -6.887 1 92.5 115 MET B N 1
ATOM 1988 C CA . MET B 1 115 ? -5.594 16.156 -8.125 1 92.5 115 MET B CA 1
ATOM 1989 C C . MET B 1 115 ? -4.527 16.891 -8.945 1 92.5 115 MET B C 1
ATOM 1991 O O . MET B 1 115 ? -3.719 16.25 -9.625 1 92.5 115 MET B O 1
ATOM 1995 N N . GLU B 1 116 ? -4.422 18.172 -8.859 1 93.31 116 GLU B N 1
ATOM 1996 C CA . GLU B 1 116 ? -3.486 18.938 -9.664 1 93.31 116 GLU B CA 1
ATOM 1997 C C . GLU B 1 116 ? -2.162 19.141 -8.938 1 93.31 116 GLU B C 1
ATOM 1999 O O . GLU B 1 116 ? -1.196 19.641 -9.516 1 93.31 116 GLU B O 1
ATOM 2004 N N . TYR B 1 117 ? -2.156 18.797 -7.758 1 94.44 117 TYR B N 1
ATOM 2005 C CA . TYR B 1 117 ? -0.996 19.031 -6.906 1 94.44 117 TYR B CA 1
ATOM 2006 C C . TYR B 1 117 ? 0.12 18.047 -7.227 1 94.44 117 TYR B C 1
ATOM 2008 O O . TYR B 1 117 ? 1.279 18.438 -7.383 1 94.44 117 TYR B O 1
ATOM 2016 N N . TYR B 1 118 ? -0.138 16.781 -7.371 1 97.25 118 TYR B N 1
ATOM 2017 C CA . TYR B 1 118 ? 0.84 15.703 -7.363 1 97.25 118 TYR B CA 1
ATOM 2018 C C . TYR B 1 118 ? 1.681 15.719 -8.633 1 97.25 118 TYR B C 1
ATOM 2020 O O . TYR B 1 118 ? 2.893 15.5 -8.586 1 97.25 118 TYR B O 1
ATOM 2028 N N . PRO B 1 119 ? 1.052 16.078 -9.797 1 96.69 119 PRO B N 1
ATOM 2029 C CA . PRO B 1 119 ? 1.913 16.219 -10.969 1 96.69 119 PRO B CA 1
ATOM 2030 C C . PRO B 1 119 ? 2.984 17.281 -10.789 1 96.69 119 PRO B C 1
ATOM 2032 O O . PRO B 1 119 ? 4.102 17.141 -11.297 1 96.69 119 PRO B O 1
ATOM 2035 N N . LYS B 1 120 ? 2.754 18.266 -10.016 1 95.56 120 LYS B N 1
ATOM 2036 C CA . LYS B 1 120 ? 3.676 19.375 -9.812 1 95.56 120 LYS B CA 1
ATOM 2037 C C . LYS B 1 120 ? 4.887 18.938 -8.992 1 95.56 120 LYS B C 1
ATOM 2039 O O . LYS B 1 120 ? 5.934 19.594 -9.031 1 95.56 120 LYS B O 1
ATOM 2044 N N . ILE B 1 121 ? 4.676 17.922 -8.281 1 95.81 121 ILE B N 1
ATOM 2045 C CA . ILE B 1 121 ? 5.781 17.516 -7.418 1 95.81 121 ILE B CA 1
ATOM 2046 C C . ILE B 1 121 ? 6.34 16.172 -7.887 1 95.81 121 ILE B C 1
ATOM 2048 O O . ILE B 1 121 ? 6.906 15.422 -7.094 1 95.81 121 ILE B O 1
ATOM 2052 N N . GLY B 1 122 ? 6.086 15.742 -9.086 1 96.69 122 GLY B N 1
ATOM 2053 C CA . GLY B 1 122 ? 6.855 14.68 -9.711 1 96.69 122 GLY B CA 1
ATOM 2054 C C . GLY B 1 122 ? 6.078 13.383 -9.852 1 96.69 122 GLY B C 1
ATOM 2055 O O . GLY B 1 122 ? 6.613 12.375 -10.32 1 96.69 122 GLY B O 1
ATOM 2056 N N . PHE B 1 123 ? 4.793 13.398 -9.453 1 98.44 123 PHE B N 1
ATOM 2057 C CA . PHE B 1 123 ? 3.988 12.195 -9.609 1 98.44 123 PHE B CA 1
ATOM 2058 C C . PHE B 1 123 ? 3.377 12.125 -11 1 98.44 123 PHE B C 1
ATOM 2060 O O . PHE B 1 123 ? 3.104 13.156 -11.617 1 98.44 123 PHE B O 1
ATOM 2067 N N . GLU B 1 124 ? 3.158 10.906 -11.391 1 98.06 124 GLU B N 1
ATOM 2068 C CA . GLU B 1 124 ? 2.432 10.625 -12.625 1 98.06 124 GLU B CA 1
ATOM 2069 C C . GLU B 1 124 ? 1.081 9.977 -12.344 1 98.06 124 GLU B C 1
ATOM 2071 O O . GLU B 1 124 ? 0.971 9.125 -11.461 1 98.06 124 GLU B O 1
ATOM 2076 N N . LYS B 1 125 ? 0.12 10.391 -13.148 1 97.44 125 LYS B N 1
ATOM 2077 C CA . LYS B 1 125 ? -1.21 9.812 -12.977 1 97.44 125 LYS B CA 1
ATOM 2078 C C . LYS B 1 125 ? -1.217 8.336 -13.352 1 97.44 125 LYS B C 1
ATOM 2080 O O . LYS B 1 125 ? -0.631 7.938 -14.359 1 97.44 125 LYS B O 1
ATOM 2085 N N . ILE B 1 126 ? -1.828 7.539 -12.484 1 97.38 126 ILE B N 1
ATOM 2086 C CA . ILE B 1 126 ? -1.994 6.105 -12.703 1 97.38 126 ILE B CA 1
ATOM 2087 C C . ILE B 1 126 ? -3.256 5.855 -13.531 1 97.38 126 ILE B C 1
ATOM 2089 O O . ILE B 1 126 ? -4.297 6.465 -13.281 1 97.38 126 ILE B O 1
ATOM 2093 N N . LYS B 1 127 ? -3.209 4.949 -14.5 1 96.44 127 LYS B N 1
ATOM 2094 C CA . LYS B 1 127 ? -4.367 4.633 -15.336 1 96.44 127 LYS B CA 1
ATOM 2095 C C . LYS B 1 127 ? -4.816 3.189 -15.125 1 96.44 127 LYS B C 1
ATOM 2097 O O . LYS B 1 127 ? -5.863 2.779 -15.633 1 96.44 127 LYS B O 1
ATOM 2102 N N . ASN B 1 128 ? -4.031 2.479 -14.391 1 97.88 128 ASN B N 1
ATOM 2103 C CA . ASN B 1 128 ? -4.285 1.048 -14.258 1 97.88 128 ASN B CA 1
ATOM 2104 C C . ASN B 1 128 ? -4.551 0.658 -12.805 1 97.88 128 ASN B C 1
ATOM 2106 O O . ASN B 1 128 ? -4.215 -0.452 -12.383 1 97.88 128 ASN B O 1
ATOM 2110 N N . GLY B 1 129 ? -5.039 1.52 -11.961 1 98.25 129 GLY B N 1
ATOM 2111 C CA . GLY B 1 129 ? -5.328 1.257 -10.562 1 98.25 129 GLY B CA 1
ATOM 2112 C C . GLY B 1 129 ? -6.742 0.759 -10.328 1 98.25 129 GLY B C 1
ATOM 2113 O O . GLY B 1 129 ? -7.676 1.185 -11.008 1 98.25 129 GLY B O 1
ATOM 2114 N N . PHE B 1 130 ? -6.914 -0.151 -9.414 1 98.75 130 PHE B N 1
ATOM 2115 C CA . PHE B 1 130 ? -8.211 -0.684 -9.008 1 98.75 130 PHE B CA 1
ATOM 2116 C C . PHE B 1 130 ? -8.297 -0.788 -7.488 1 98.75 130 PHE B C 1
ATOM 2118 O O . PHE B 1 130 ? -7.273 -0.908 -6.812 1 98.75 130 PHE B O 1
ATOM 2125 N N . LYS B 1 131 ? -9.492 -0.737 -6.969 1 98.62 131 LYS B N 1
ATOM 2126 C CA . LYS B 1 131 ? -9.617 -0.831 -5.52 1 98.62 131 LYS B CA 1
ATOM 2127 C C . LYS B 1 131 ? -10.953 -1.452 -5.121 1 98.62 131 LYS B C 1
ATOM 2129 O O . LYS B 1 131 ? -11.898 -1.457 -5.914 1 98.62 131 LYS B O 1
ATOM 2134 N N . ILE B 1 132 ? -11.039 -2.076 -4.039 1 98.56 132 ILE B N 1
ATOM 2135 C CA . ILE B 1 132 ? -12.227 -2.396 -3.26 1 98.56 132 ILE B CA 1
ATOM 2136 C C . ILE B 1 132 ? -12.281 -1.513 -2.018 1 98.56 132 ILE B C 1
ATOM 2138 O O . ILE B 1 132 ? -11.359 -1.515 -1.203 1 98.56 132 ILE B O 1
ATOM 2142 N N . SER B 1 133 ? -13.305 -0.771 -1.885 1 97.5 133 SER B N 1
ATOM 2143 C CA . SER B 1 133 ? -13.414 0.212 -0.812 1 97.5 133 SER B CA 1
ATOM 2144 C C . SER B 1 133 ? -13.672 -0.462 0.531 1 97.5 133 SER B C 1
ATOM 2146 O O . SER B 1 133 ? -14.117 -1.612 0.579 1 97.5 133 SER B O 1
ATOM 2148 N N . ARG B 1 134 ? -13.328 0.269 1.609 1 95.81 134 ARG B N 1
ATOM 2149 C CA . ARG B 1 134 ? -13.625 -0.162 2.971 1 95.81 134 ARG B CA 1
ATOM 2150 C C . ARG B 1 134 ? -15.125 -0.323 3.178 1 95.81 134 ARG B C 1
ATOM 2152 O O . ARG B 1 134 ? -15.922 0.41 2.586 1 95.81 134 ARG B O 1
ATOM 2159 N N . LYS B 1 135 ? -15.484 -1.264 4.055 1 92.5 135 LYS B N 1
ATOM 2160 C CA . LYS B 1 135 ? -16.891 -1.448 4.418 1 92.5 135 LYS B CA 1
ATOM 2161 C C . LYS B 1 135 ? -17.203 -0.778 5.754 1 92.5 135 LYS B C 1
ATOM 2163 O O . LYS B 1 135 ? -18.375 -0.607 6.109 1 92.5 135 LYS B O 1
ATOM 2168 N N . LYS B 1 136 ? -16.219 -0.563 6.59 1 85.56 136 LYS B N 1
ATOM 2169 C CA . LYS B 1 136 ? -16.344 0.115 7.879 1 85.56 136 LYS B CA 1
ATOM 2170 C C . LYS B 1 136 ? -15.305 1.23 8.008 1 85.56 136 LYS B C 1
ATOM 2172 O O . LYS B 1 136 ? -14.211 1.141 7.445 1 85.56 136 LYS B O 1
#

Sequence (272 aa):
METITQITYKVNETIKAEELSNVFKTSGIKRPFNDLERLQRMIENSNVLITAWDNDQVVGVARAITDYCYCCYLSDLAVNKNYQSKGIGKELVSLVQEHIGEEVALLLLSSPIAMEYYPKIGFEKIKNGFKISRKKMETITQITYKVNETIKAEELSNVFKTSGIKRPFNDLERLQRMIENSNVLITAWDNDQVVGVARAITDYCYCCYLSDLAVNKNYQSKGIGKELVSLVQEHIGEEVALLLLSSPIAMEYYPKIGFEKIKNGFKISRKK

InterPro domains:
  IPR000182 GNAT domain [PF13673] (36-128)
  IPR000182 GNAT domain [PS51186] (7-136)
  IPR016181 Acyl-CoA N-acyltransferase [SSF55729] (18-127)
  IPR053144 Putative Acetyltransferase Butenolide Biosynthesis [PTHR43233] (32-128)

pLDDT: mean 95.65, std 8.98, range [40.78, 98.94]

Secondary structure (DSSP, 8-state):
------EEEEES----HHHHHHHHHHHT----TT-HHHHHHHHHT-SEEEEEEETTEEEEEEEEEE-SSSEEEEEEEEE-GGGTTSSHHHHHHHHHHHHH-TT-EEEEE--GGGTTHHHHTT-EE-SSEEEE----/------EEEEES----HHHHHHHHHHHT----TT-HHHHHHHHHT-SEEEEEEETTEEEEEEEEEE-SSSEEEEEEEEE-GGGTTSSHHHHHHHHHHHHH-TT-EEEEE--GGGTTHHHHTT-EE-SSEEEE----

Nearest PDB structures (foldseek):
  6k5m-assembly1_A  TM=8.052E-01  e=1.134E-10  Oryza sativa Japonica Group
  1y7r-assembly1_B  TM=8.659E-01  e=3.990E-09  Staphylococcus aureus
  2atr-assembly1_A  TM=7.703E-01  e=2.465E-10  Streptococcus pneumoniae TIGR4
  3s6f-assembly1_A-2  TM=8.026E-01  e=5.170E-09  Deinococcus radiodurans
  2ozh-assembly1_A-2  TM=8.091E-01  e=5.128E-07  Xanthomonas campestris pv. campestris